Protein AF-A0A972VII2-F1 (afdb_monomer_lite)

Sequence (359 aa):
MADTLGFGGEKADDKQEQSFNVLLPLPLAYRQQVPVTYELVVDPPEAAISVTIYRDTSHNHVANVSVALSPRRDKVDITFRSLVLVGPSSFSDVPDRAEIPDQWPEPCQLWLKSTWCVDAQHEKIQALSKEIREDANDVMTIIAGVKERAGTVFANAQGRAKDLTAIKALTGRGSCTSCANLVAALLRASNIPARIVAGYPSWSGPLQTHYIVEAYVPQFGWYPIESTMCKSPWPNEYQVNVAIIPPKYESKELANWRPQGAGGVPFLSLTEIPDAPSGIIVRGTIDPAQNCDHQCKMVRKFPTDDGQWASVLDAAKSRWQKWLASEPRSTEDSQLLLGPKPETIDATSPSELMEELTR

pLDDT: mean 92.68, std 11.75, range [34.53, 98.94]

Foldseek 3Di:
DDDDDDPPDDDPQPFDKFKFKKKAFDFWLDDLKFWLKKKKAKPPLVQFPWWFKDDPDPIIIIIITIGIADPVRNDMDIDMDTDMGGAWDDPVQPDPFFAQDPDDDPVLPLLLDAAQQQNLVDPVLLVLLCVQVPPDGTLNSSLVSLLVVLVVQQVQADDAQQFLGCVSSNHHHYDLLNLQSVSSSSCSSNVWRKWKWWFAFQPDFFDFIGIWMWTQGPRPGTATASRVNSDPRDIPNGTRTRDGQRSVQQHQVNQDDDQVHHRSHGHNSGIDGPPGDPPDHQAQPRDRVVSGVDHHHDPADEDNPPPCSVVLSVLSVVLNVVLVVVRFIADPSRMTIQFDDPVVQPDRHSVSNVVRRVD

Secondary structure (DSSP, 8-state):
-----------TT----EEEEEEEEPPP-BTTEEE--EEEEEESGGGEEEEEEEE-SSS-EEEEEEEEEBTTB---EEEEE--EEEPPP--TT--S--B--SS--HHHHGGG---TTT-TTSHHHHHHHHHHHSS--BHHHHHHHHHHHHHHHHHH--SB-SSSSHHHHTTSB--HHHHHHHHHHHHHHTT--EEEEEEEETTSSS-S-EEEEEEEETTTEEEEEBTTTTBSS--GGGEEEEEE--GGGGSHHHHSSBTTB-TTPPTTSS-B-TTPPTT-----SSBTTTTB-----------TT-TTHHHHHHHHHHHHHHHHHT--B--TTSEEEESS-GGG---SSHHHHHHHTT-

Structure (mmCIF, N/CA/C/O backbone):
data_AF-A0A972VII2-F1
#
_entry.id   AF-A0A972VII2-F1
#
loop_
_atom_site.group_PDB
_atom_site.id
_atom_site.type_symbol
_atom_site.label_atom_id
_atom_site.label_alt_id
_atom_site.label_comp_id
_atom_site.label_asym_id
_atom_site.label_entity_id
_atom_site.label_seq_id
_atom_site.pdbx_PDB_ins_code
_atom_site.Cartn_x
_atom_site.Cartn_y
_atom_site.Cartn_z
_atom_site.occupancy
_atom_site.B_iso_or_equiv
_atom_site.auth_seq_id
_atom_site.auth_comp_id
_atom_site.auth_asym_id
_atom_site.auth_atom_id
_atom_site.pdbx_PDB_model_num
ATOM 1 N N . MET A 1 1 ? 67.017 25.836 -10.923 1.00 40.53 1 MET A N 1
ATOM 2 C CA . MET A 1 1 ? 65.663 26.207 -11.388 1.00 40.53 1 MET A CA 1
ATOM 3 C C . MET A 1 1 ? 65.178 25.120 -12.328 1.00 40.53 1 MET A C 1
ATOM 5 O O . MET A 1 1 ? 66.010 24.597 -13.055 1.00 40.53 1 MET A O 1
ATOM 9 N N . ALA A 1 2 ? 63.870 24.858 -12.308 1.00 36.28 2 ALA A N 1
ATOM 10 C CA . ALA A 1 2 ? 63.127 23.831 -13.047 1.00 36.28 2 ALA A CA 1
ATOM 11 C C . ALA A 1 2 ? 63.058 22.437 -12.388 1.00 36.28 2 ALA A C 1
ATOM 13 O O . ALA A 1 2 ? 63.572 21.452 -12.910 1.00 36.28 2 ALA A O 1
ATOM 14 N N . ASP A 1 3 ? 62.335 22.370 -11.264 1.00 35.12 3 ASP A N 1
ATOM 15 C CA . ASP A 1 3 ? 61.523 21.193 -10.941 1.00 35.12 3 ASP A CA 1
ATOM 16 C C . ASP A 1 3 ? 60.439 21.045 -12.014 1.00 35.12 3 ASP A C 1
ATOM 18 O O . ASP A 1 3 ? 59.702 21.989 -12.309 1.00 35.12 3 ASP A O 1
ATOM 22 N N . THR A 1 4 ? 60.359 19.863 -12.619 1.00 36.03 4 THR A N 1
ATOM 23 C CA . THR A 1 4 ? 59.344 19.539 -13.624 1.00 36.03 4 THR A CA 1
ATOM 24 C C . THR A 1 4 ? 58.187 18.850 -12.907 1.00 36.03 4 THR A C 1
ATOM 26 O O . THR A 1 4 ? 58.252 17.664 -12.595 1.00 36.03 4 THR A O 1
ATOM 29 N N . LEU A 1 5 ? 57.143 19.621 -12.596 1.00 39.22 5 LEU A N 1
ATOM 30 C CA . LEU A 1 5 ? 55.857 19.123 -12.110 1.00 39.22 5 LEU A CA 1
ATOM 31 C C . LEU A 1 5 ? 55.217 18.243 -13.191 1.00 39.22 5 LEU A C 1
ATOM 33 O O . LEU A 1 5 ? 54.731 18.738 -14.208 1.00 39.22 5 LEU A O 1
ATOM 37 N N . GLY A 1 6 ? 55.222 16.931 -12.968 1.00 34.53 6 GLY A N 1
ATOM 38 C CA . GLY A 1 6 ? 54.447 15.982 -13.755 1.00 34.53 6 GLY A CA 1
ATOM 39 C C . GLY A 1 6 ? 52.965 16.100 -13.412 1.00 34.53 6 GLY A C 1
ATOM 40 O O . GLY A 1 6 ? 52.500 15.488 -12.456 1.00 34.53 6 GLY A O 1
ATOM 41 N N . PHE A 1 7 ? 52.215 16.869 -14.199 1.00 39.91 7 PHE A N 1
ATOM 42 C CA . PHE A 1 7 ? 50.760 16.746 -14.248 1.00 39.91 7 PHE A CA 1
ATOM 43 C C . PHE A 1 7 ? 50.411 15.488 -15.048 1.00 39.91 7 PHE A C 1
ATOM 45 O O . PHE A 1 7 ? 50.302 15.519 -16.273 1.00 39.91 7 PHE A O 1
ATOM 52 N N . GLY A 1 8 ? 50.258 14.365 -14.346 1.00 38.47 8 GLY A N 1
ATOM 53 C CA . GLY A 1 8 ? 49.503 13.233 -14.865 1.00 38.47 8 GLY A CA 1
ATOM 54 C C . GLY A 1 8 ? 48.043 13.654 -14.966 1.00 38.47 8 GLY A C 1
ATOM 55 O O . GLY A 1 8 ? 47.344 13.694 -13.960 1.00 38.47 8 GLY A O 1
ATOM 56 N N . GLY A 1 9 ? 47.601 14.041 -16.162 1.00 37.62 9 GLY A N 1
ATOM 57 C CA . GLY A 1 9 ? 46.182 14.219 -16.432 1.00 37.62 9 GLY A CA 1
ATOM 58 C C . GLY A 1 9 ? 45.487 12.870 -16.293 1.00 37.62 9 GLY A C 1
ATOM 59 O O . GLY A 1 9 ? 45.776 11.952 -17.062 1.00 37.62 9 GLY A O 1
ATOM 60 N N . GLU A 1 10 ? 44.589 12.746 -15.317 1.00 40.62 10 GLU A N 1
ATOM 61 C CA . GLU A 1 10 ? 43.575 11.695 -15.328 1.00 40.62 10 GLU A CA 1
ATOM 62 C C . GLU A 1 10 ? 42.867 11.756 -16.685 1.00 40.62 10 GLU A C 1
ATOM 64 O O . GLU A 1 10 ? 42.300 12.783 -17.074 1.00 40.62 10 GLU A O 1
ATOM 69 N N . LYS A 1 11 ? 42.949 10.668 -17.454 1.00 39.41 11 LYS A N 1
ATOM 70 C CA . LYS A 1 11 ? 42.136 10.525 -18.658 1.00 39.41 11 LYS A CA 1
ATOM 71 C C . LYS A 1 11 ? 40.672 10.602 -18.230 1.00 39.41 11 LYS A C 1
ATOM 73 O O . LYS A 1 11 ? 40.246 9.875 -17.342 1.00 39.41 11 LYS A O 1
ATOM 78 N N . ALA A 1 12 ? 39.891 11.429 -18.918 1.00 43.25 12 ALA A N 1
ATOM 79 C CA . ALA A 1 12 ? 38.453 11.591 -18.694 1.00 43.25 12 ALA A CA 1
ATOM 80 C C . ALA A 1 12 ? 37.613 10.302 -18.895 1.00 43.25 12 ALA A C 1
ATOM 82 O O . ALA A 1 12 ? 36.406 10.332 -18.674 1.00 43.25 12 ALA A O 1
ATOM 83 N N . ASP A 1 13 ? 38.237 9.187 -19.294 1.00 42.41 13 ASP A N 1
ATOM 84 C CA . ASP A 1 13 ? 37.609 7.874 -19.487 1.00 42.41 13 ASP A CA 1
ATOM 85 C C . ASP A 1 13 ? 37.495 7.035 -18.194 1.00 42.41 13 ASP A C 1
ATOM 87 O O . ASP A 1 13 ? 36.878 5.977 -18.231 1.00 42.41 13 ASP A O 1
ATOM 91 N N . ASP A 1 14 ? 38.029 7.486 -17.050 1.00 43.59 14 ASP A N 1
ATOM 92 C CA . ASP A 1 14 ? 38.063 6.690 -15.802 1.00 43.59 14 ASP A CA 1
ATOM 93 C C . ASP A 1 14 ? 36.896 6.963 -14.829 1.00 43.59 14 ASP A C 1
ATOM 95 O O . ASP A 1 14 ? 36.947 6.633 -13.643 1.00 43.59 14 ASP A O 1
ATOM 99 N N . LYS A 1 15 ? 35.795 7.565 -15.303 1.00 58.03 15 LYS A N 1
ATOM 100 C CA . LYS A 1 15 ? 34.557 7.614 -14.507 1.00 58.03 15 LYS A CA 1
ATOM 101 C C . LYS A 1 15 ? 33.835 6.274 -14.611 1.00 58.03 15 LYS A C 1
ATOM 103 O O . LYS A 1 15 ? 33.082 6.027 -15.550 1.00 58.03 15 LYS A O 1
ATOM 108 N N . GLN A 1 16 ? 34.113 5.439 -13.615 1.00 74.25 16 GLN A N 1
ATOM 109 C CA . GLN A 1 16 ? 33.585 4.096 -13.410 1.00 74.25 16 GLN A CA 1
ATOM 110 C C . GLN A 1 16 ? 32.056 4.032 -13.561 1.00 74.25 16 GLN A C 1
ATOM 112 O O . GLN A 1 16 ? 31.330 4.891 -13.054 1.00 74.25 16 GLN A O 1
ATOM 117 N N . GLU A 1 17 ? 31.585 3.001 -14.262 1.00 85.00 17 GLU A N 1
ATOM 118 C CA . GLU A 1 17 ? 30.170 2.654 -14.389 1.00 85.00 17 GLU A CA 1
ATOM 119 C C . GLU A 1 17 ? 29.532 2.479 -13.001 1.00 85.00 17 GLU A C 1
ATOM 121 O O . GLU A 1 17 ? 30.084 1.820 -12.118 1.00 85.00 17 GLU A O 1
ATOM 126 N N . GLN A 1 18 ? 28.376 3.107 -12.802 1.00 91.19 18 GLN A N 1
ATOM 127 C CA . GLN A 1 18 ? 27.653 3.128 -11.537 1.00 91.19 18 GLN A CA 1
ATOM 128 C C . GLN A 1 18 ? 26.420 2.244 -11.643 1.00 91.19 18 GLN A C 1
ATOM 130 O O . GLN A 1 18 ? 25.494 2.567 -12.386 1.00 91.19 18 GLN A O 1
ATOM 135 N N . SER A 1 19 ? 26.396 1.150 -10.884 1.00 93.44 19 SER A N 1
ATOM 136 C CA . SER A 1 19 ? 25.237 0.264 -10.804 1.00 93.44 19 SER A CA 1
ATOM 137 C C . SER A 1 19 ? 24.448 0.479 -9.520 1.00 93.44 19 SER A C 1
ATOM 139 O O . SER A 1 19 ? 25.011 0.801 -8.473 1.00 93.44 19 SER A O 1
ATOM 141 N N . PHE A 1 20 ? 23.131 0.328 -9.612 1.00 95.38 20 PHE A N 1
ATOM 142 C CA . PHE A 1 20 ? 22.220 0.401 -8.474 1.00 95.38 20 PHE A CA 1
ATOM 143 C C . PHE A 1 20 ? 20.908 -0.317 -8.782 1.00 95.38 20 PHE A C 1
ATOM 145 O O . PHE A 1 20 ? 20.605 -0.644 -9.930 1.00 95.38 20 PHE A O 1
ATOM 152 N N . ASN A 1 21 ? 20.126 -0.558 -7.733 1.00 96.38 21 ASN A N 1
ATOM 153 C CA . ASN A 1 21 ? 18.830 -1.213 -7.830 1.00 96.38 21 ASN A CA 1
ATOM 154 C C . ASN A 1 21 ? 17.693 -0.195 -7.741 1.00 96.38 21 ASN A C 1
ATOM 156 O O . ASN A 1 21 ? 17.696 0.677 -6.868 1.00 96.38 21 ASN A O 1
ATOM 160 N N . VAL A 1 22 ? 16.699 -0.362 -8.609 1.00 97.06 22 VAL A N 1
ATOM 161 C CA . VAL A 1 22 ? 15.388 0.281 -8.529 1.00 97.06 22 VAL A CA 1
ATOM 162 C C . VAL A 1 22 ? 14.376 -0.781 -8.118 1.00 97.06 22 VAL A C 1
ATOM 164 O O . VAL A 1 22 ? 14.237 -1.811 -8.779 1.00 97.06 22 VAL A O 1
ATOM 167 N N . LEU A 1 23 ? 13.685 -0.550 -7.004 1.00 97.50 23 LEU A N 1
ATOM 168 C CA . LEU A 1 23 ? 12.704 -1.474 -6.448 1.00 97.50 23 LEU A CA 1
ATOM 169 C C . LEU A 1 23 ? 11.295 -0.931 -6.682 1.00 97.50 23 LEU A C 1
ATOM 171 O O . LEU A 1 23 ? 10.979 0.185 -6.268 1.00 97.50 23 LEU A O 1
ATOM 175 N N . LEU A 1 24 ? 10.448 -1.737 -7.317 1.00 97.12 24 LEU A N 1
ATOM 176 C CA . LEU A 1 24 ? 9.092 -1.360 -7.714 1.00 97.12 24 LEU A CA 1
ATOM 177 C C . LEU A 1 24 ? 8.084 -2.350 -7.110 1.00 97.12 24 LEU A C 1
ATOM 179 O O . LEU A 1 24 ? 8.107 -3.529 -7.475 1.00 97.12 24 LEU A O 1
ATOM 183 N N . PRO A 1 25 ? 7.205 -1.924 -6.183 1.00 97.31 25 PRO A N 1
ATOM 184 C CA . PRO A 1 25 ? 6.122 -2.768 -5.683 1.00 97.31 25 PRO A CA 1
ATOM 185 C C . PRO A 1 25 ? 5.168 -3.201 -6.806 1.00 97.31 25 PRO A C 1
ATOM 187 O O . PRO A 1 25 ? 4.748 -2.387 -7.627 1.00 97.31 25 PRO A O 1
ATOM 190 N N . LEU A 1 26 ? 4.803 -4.485 -6.846 1.00 97.69 26 LEU A N 1
ATOM 191 C CA . LEU A 1 26 ? 3.846 -5.002 -7.830 1.00 97.69 26 LEU A CA 1
ATOM 192 C C . LEU A 1 26 ? 2.406 -4.844 -7.328 1.00 97.69 26 LEU A C 1
ATOM 194 O O . LEU A 1 26 ? 2.155 -4.989 -6.129 1.00 97.69 26 LEU A O 1
ATOM 198 N N . PRO A 1 27 ? 1.423 -4.664 -8.229 1.00 97.50 27 PRO A N 1
ATOM 199 C CA . PRO A 1 27 ? 0.018 -4.797 -7.869 1.00 97.50 27 PRO A CA 1
ATOM 200 C C . PRO A 1 27 ? -0.280 -6.144 -7.192 1.00 97.50 27 PRO A C 1
ATOM 202 O O . PRO A 1 27 ? 0.193 -7.202 -7.609 1.00 97.50 27 PRO A O 1
ATOM 205 N N . LEU A 1 28 ? -1.071 -6.107 -6.120 1.00 97.56 28 LEU A N 1
ATOM 206 C CA . LEU A 1 28 ? -1.378 -7.285 -5.314 1.00 97.56 28 LEU A CA 1
ATOM 207 C C . LEU A 1 28 ? -2.439 -8.171 -5.974 1.00 97.56 28 LEU A C 1
ATOM 209 O O . LEU A 1 28 ? -3.422 -7.679 -6.532 1.00 97.56 28 LEU A O 1
ATOM 213 N N . ALA A 1 29 ? -2.305 -9.484 -5.772 1.00 97.00 29 ALA A N 1
ATOM 214 C CA . ALA A 1 29 ? -3.418 -10.429 -5.831 1.00 97.00 29 ALA A CA 1
ATOM 215 C C . ALA A 1 29 ? -4.025 -10.569 -4.425 1.00 97.00 29 ALA A C 1
ATOM 217 O O . ALA A 1 29 ? -3.631 -11.430 -3.636 1.00 97.00 29 ALA A O 1
ATOM 218 N N . TYR A 1 30 ? -4.941 -9.663 -4.083 1.00 94.88 30 TYR A N 1
ATOM 219 C CA . TYR A 1 30 ? -5.491 -9.500 -2.737 1.00 94.88 30 TYR A CA 1
ATOM 220 C C . TYR A 1 30 ? -6.991 -9.172 -2.802 1.00 94.88 30 TYR A C 1
ATOM 222 O O . TYR A 1 30 ? -7.413 -8.311 -3.566 1.00 94.88 30 TYR A O 1
ATOM 230 N N . ARG A 1 31 ? -7.814 -9.867 -2.001 1.00 92.19 31 ARG A N 1
ATOM 231 C CA . ARG A 1 31 ? -9.291 -9.814 -2.066 1.00 92.19 31 ARG A CA 1
ATOM 232 C C . ARG A 1 31 ? -9.826 -10.086 -3.484 1.00 92.19 31 ARG A C 1
ATOM 234 O O . ARG A 1 31 ? -9.496 -11.120 -4.067 1.00 92.19 31 ARG A O 1
ATOM 241 N N . GLN A 1 32 ? -10.666 -9.200 -4.020 1.00 95.25 32 GLN A N 1
ATOM 242 C CA . GLN A 1 32 ? -11.214 -9.250 -5.375 1.00 95.25 32 GLN A CA 1
ATOM 243 C C . GLN A 1 32 ? -10.323 -8.510 -6.389 1.00 95.25 32 GLN A C 1
ATOM 245 O O . GLN A 1 32 ? -10.777 -8.204 -7.480 1.00 95.25 32 GLN A O 1
ATOM 250 N N . GLN A 1 33 ? -9.065 -8.219 -6.054 1.00 96.94 33 GLN A N 1
ATOM 251 C CA . GLN A 1 33 ? -8.089 -7.630 -6.965 1.00 96.94 33 GLN A CA 1
ATOM 252 C C . GLN A 1 33 ? -7.083 -8.688 -7.430 1.00 96.94 33 GLN A C 1
ATOM 254 O O . GLN A 1 33 ? -6.584 -9.472 -6.616 1.00 96.94 33 GLN A O 1
ATOM 259 N N . VAL A 1 34 ? -6.741 -8.684 -8.719 1.00 97.81 34 VAL A N 1
ATOM 260 C CA . VAL A 1 34 ? -5.660 -9.506 -9.271 1.00 97.81 34 VAL A CA 1
ATOM 261 C C . VAL A 1 34 ? -5.050 -8.883 -10.533 1.00 97.81 34 VAL A C 1
ATOM 263 O O . VAL A 1 34 ? -5.796 -8.445 -11.410 1.00 97.81 34 VAL A O 1
ATOM 266 N N . PRO A 1 35 ? -3.712 -8.841 -10.673 1.00 97.69 35 PRO A N 1
ATOM 267 C CA . PRO A 1 35 ? -3.076 -8.396 -11.908 1.00 97.69 35 PRO A CA 1
ATOM 268 C C . PRO A 1 35 ? -3.282 -9.451 -12.997 1.00 97.69 35 PRO A C 1
ATOM 270 O O . PRO A 1 35 ? -3.025 -10.637 -12.783 1.00 97.69 35 PRO A O 1
ATOM 273 N N . VAL A 1 36 ? -3.755 -9.027 -14.166 1.00 97.25 36 VAL A N 1
ATOM 274 C CA . VAL A 1 36 ? -3.989 -9.922 -15.311 1.00 97.25 36 VAL A CA 1
ATOM 275 C C . VAL A 1 36 ? -2.907 -9.789 -16.377 1.00 97.25 36 VAL A C 1
ATOM 277 O O . VAL A 1 36 ? -2.563 -10.778 -17.030 1.00 97.25 36 VAL A O 1
ATOM 280 N N . THR A 1 37 ? -2.294 -8.610 -16.474 1.00 96.69 37 THR A N 1
ATOM 281 C CA . THR A 1 37 ? -1.085 -8.373 -17.266 1.00 96.69 37 THR A CA 1
ATOM 282 C C . THR A 1 37 ? -0.025 -7.674 -16.432 1.00 96.69 37 THR A C 1
ATOM 284 O O . THR A 1 37 ? -0.335 -7.034 -15.424 1.00 96.69 37 THR A O 1
ATOM 287 N N . TYR A 1 38 ? 1.230 -7.782 -16.844 1.00 96.44 38 TYR A N 1
ATOM 288 C CA . TYR A 1 38 ? 2.326 -7.001 -16.284 1.00 96.44 38 TYR A CA 1
ATOM 289 C C . TYR A 1 38 ? 3.395 -6.827 -17.356 1.00 96.44 38 TYR A C 1
ATOM 291 O O . TYR A 1 38 ? 3.781 -7.794 -18.002 1.00 96.44 38 TYR A O 1
ATOM 299 N N . GLU A 1 39 ? 3.851 -5.604 -17.551 1.00 95.62 39 GLU A N 1
ATOM 300 C CA . GLU A 1 39 ? 4.925 -5.246 -18.465 1.00 95.62 39 GLU A CA 1
ATOM 301 C C . GLU A 1 39 ? 5.871 -4.324 -17.708 1.00 95.62 39 GLU A C 1
ATOM 303 O O . GLU A 1 39 ? 5.426 -3.352 -17.100 1.00 95.62 39 GLU A O 1
ATOM 308 N N . LEU A 1 40 ? 7.162 -4.637 -17.728 1.00 96.94 40 LEU A N 1
ATOM 309 C CA . LEU A 1 40 ? 8.228 -3.759 -17.268 1.00 96.94 40 LEU A CA 1
ATOM 310 C C . LEU A 1 40 ? 9.311 -3.732 -18.337 1.00 96.94 40 LEU A C 1
ATOM 312 O O . LEU A 1 40 ? 9.779 -4.787 -18.757 1.00 96.94 40 LEU A O 1
ATOM 316 N N . VAL A 1 41 ? 9.693 -2.535 -18.765 1.00 96.19 41 VAL A N 1
ATOM 317 C CA . VAL A 1 41 ? 10.673 -2.293 -19.825 1.00 96.19 41 VAL A CA 1
ATOM 318 C C . VAL A 1 41 ? 11.754 -1.356 -19.302 1.00 96.19 41 VAL A C 1
ATOM 320 O O . VAL A 1 41 ? 11.442 -0.354 -18.653 1.00 96.19 41 VAL A O 1
ATOM 323 N N . VAL A 1 42 ? 13.010 -1.680 -19.601 1.00 97.56 42 VAL A N 1
ATOM 324 C CA . VAL A 1 42 ? 14.165 -0.805 -19.374 1.00 97.56 42 VAL A CA 1
ATOM 325 C C . VAL A 1 42 ? 14.679 -0.306 -20.721 1.00 97.56 42 VAL A C 1
ATOM 327 O O . VAL A 1 42 ? 14.941 -1.115 -21.607 1.00 97.56 42 VAL A O 1
ATOM 330 N N . ASP A 1 43 ? 14.837 1.008 -20.863 1.00 95.50 43 ASP A N 1
ATOM 331 C CA . ASP A 1 43 ? 15.343 1.658 -22.072 1.00 95.50 43 ASP A CA 1
ATOM 332 C C . ASP A 1 43 ? 16.519 2.608 -21.742 1.00 95.50 43 ASP A C 1
ATOM 334 O O . ASP A 1 43 ? 16.404 3.445 -20.843 1.00 95.50 43 ASP A O 1
ATOM 338 N N . PRO A 1 44 ? 17.667 2.498 -22.429 1.00 94.75 44 PRO A N 1
ATOM 339 C CA . PRO A 1 44 ? 17.959 1.488 -23.441 1.00 94.75 44 PRO A CA 1
ATOM 340 C C . PRO A 1 44 ? 18.197 0.097 -22.801 1.00 94.75 44 PRO A C 1
ATOM 342 O O . PRO A 1 44 ? 18.675 0.035 -21.661 1.00 94.75 44 PRO A O 1
ATOM 345 N N . PRO A 1 45 ? 17.880 -1.024 -23.483 1.00 94.06 45 PRO A N 1
ATOM 346 C CA . PRO A 1 45 ? 17.944 -2.370 -22.901 1.00 94.06 45 PRO A CA 1
ATOM 347 C C . PRO A 1 45 ? 19.298 -2.741 -22.295 1.00 94.06 45 PRO A C 1
ATOM 349 O O . PRO A 1 45 ? 19.344 -3.376 -21.241 1.00 94.06 45 PRO A O 1
ATOM 352 N N . GLU A 1 46 ? 20.401 -2.289 -22.894 1.00 91.94 46 GLU A N 1
ATOM 353 C CA . GLU A 1 46 ? 21.763 -2.515 -22.402 1.00 91.94 46 GLU A CA 1
ATOM 354 C C . GLU A 1 46 ? 22.046 -1.866 -21.037 1.00 91.94 46 GLU A C 1
ATOM 356 O O . GLU A 1 46 ? 23.110 -2.088 -20.454 1.00 91.94 46 GLU A O 1
ATOM 361 N N . ALA A 1 47 ? 21.155 -0.994 -20.550 1.00 94.31 47 ALA A N 1
ATOM 362 C CA . ALA A 1 47 ? 21.240 -0.406 -19.218 1.00 94.31 47 ALA A CA 1
ATOM 363 C C . ALA A 1 47 ? 20.829 -1.375 -18.119 1.00 94.31 47 ALA A C 1
ATOM 365 O O . ALA A 1 47 ? 21.271 -1.204 -16.982 1.00 94.31 47 ALA A O 1
ATOM 366 N N . ALA A 1 48 ? 20.003 -2.371 -18.440 1.00 95.38 48 ALA A N 1
ATOM 367 C CA . ALA A 1 48 ? 19.586 -3.375 -17.484 1.00 95.38 48 ALA A CA 1
ATOM 368 C C . ALA A 1 48 ? 20.701 -4.405 -17.279 1.00 95.38 48 ALA A C 1
ATOM 370 O O . ALA A 1 48 ? 21.107 -5.108 -18.200 1.00 95.38 48 ALA A O 1
ATOM 371 N N . ILE A 1 49 ? 21.155 -4.533 -16.036 1.00 94.19 49 ILE A N 1
ATOM 372 C CA . ILE A 1 49 ? 21.987 -5.656 -15.599 1.00 94.19 49 ILE A CA 1
ATOM 373 C C . ILE A 1 49 ? 21.094 -6.871 -15.332 1.00 94.19 49 ILE A C 1
ATOM 375 O O . ILE A 1 49 ? 21.425 -7.997 -15.699 1.00 94.19 49 ILE A O 1
ATOM 379 N N . SER A 1 50 ? 19.950 -6.652 -14.679 1.00 93.19 50 SER A N 1
ATOM 380 C CA . SER A 1 50 ? 18.962 -7.701 -14.429 1.00 93.19 50 SER A CA 1
ATOM 381 C C . SER A 1 50 ? 17.598 -7.116 -14.095 1.00 93.19 50 SER A C 1
ATOM 383 O O . SER A 1 50 ? 17.517 -6.166 -13.318 1.00 93.19 50 SER A O 1
ATOM 385 N N . VAL A 1 51 ? 16.531 -7.759 -14.563 1.00 95.62 51 VAL A N 1
ATOM 386 C CA . VAL A 1 51 ? 15.166 -7.526 -14.076 1.00 95.62 51 VAL A CA 1
ATOM 387 C C . VAL A 1 51 ? 14.647 -8.822 -13.469 1.00 95.62 51 VAL A C 1
ATOM 389 O O . VAL A 1 51 ? 14.562 -9.841 -14.154 1.00 95.62 51 VAL A O 1
ATOM 392 N N . THR A 1 52 ? 14.319 -8.798 -12.181 1.00 95.44 52 THR A N 1
ATOM 393 C CA . THR A 1 52 ? 13.820 -9.970 -11.443 1.00 95.44 52 THR A CA 1
ATOM 394 C C . THR A 1 52 ? 12.650 -9.585 -10.552 1.00 95.44 52 THR A C 1
ATOM 396 O O . THR A 1 52 ? 12.471 -8.411 -10.236 1.00 95.44 52 THR A O 1
ATOM 399 N N . ILE A 1 53 ? 11.861 -10.564 -10.114 1.00 97.00 53 ILE A N 1
ATOM 400 C CA . ILE A 1 53 ? 10.845 -10.370 -9.076 1.00 97.00 53 ILE A CA 1
ATOM 401 C C . ILE A 1 53 ? 11.201 -11.226 -7.869 1.00 97.00 53 ILE A C 1
ATOM 403 O O . ILE A 1 53 ? 11.516 -12.405 -8.010 1.00 97.00 53 ILE A O 1
ATOM 407 N N . TYR A 1 54 ? 11.100 -10.644 -6.675 1.00 96.44 54 TYR A N 1
ATOM 408 C CA . TYR A 1 54 ? 11.194 -11.389 -5.426 1.00 96.44 54 TYR A CA 1
ATOM 409 C C . TYR A 1 54 ? 9.941 -11.199 -4.573 1.00 96.44 54 TYR A C 1
ATOM 411 O O . TYR A 1 54 ? 9.216 -10.204 -4.666 1.00 96.44 54 TYR A O 1
ATOM 419 N N . ARG A 1 55 ? 9.686 -12.189 -3.720 1.00 97.44 55 ARG A N 1
ATOM 420 C CA . ARG A 1 55 ? 8.630 -12.137 -2.713 1.00 97.44 55 ARG A CA 1
ATOM 421 C C . ARG A 1 55 ? 9.150 -11.427 -1.464 1.00 97.44 55 ARG A C 1
ATOM 423 O O . ARG A 1 55 ? 10.073 -11.923 -0.827 1.00 97.44 55 ARG A O 1
ATOM 430 N N . ASP A 1 56 ? 8.544 -10.299 -1.102 1.00 97.69 56 ASP A N 1
ATOM 431 C CA . ASP A 1 56 ? 8.895 -9.542 0.110 1.00 97.69 56 ASP A CA 1
ATOM 432 C C . ASP A 1 56 ? 8.133 -10.056 1.346 1.00 97.69 56 ASP A C 1
ATOM 434 O O . ASP A 1 56 ? 8.713 -10.327 2.400 1.00 97.69 56 ASP A O 1
ATOM 438 N N . THR A 1 57 ? 6.815 -10.230 1.220 1.00 95.56 57 THR A N 1
ATOM 439 C CA . THR A 1 57 ? 5.969 -10.787 2.288 1.00 95.56 57 THR A CA 1
ATOM 440 C C . THR A 1 57 ? 5.063 -11.886 1.750 1.00 95.56 57 THR A C 1
ATOM 442 O O . THR A 1 57 ? 5.144 -12.290 0.590 1.00 95.56 57 THR A O 1
ATOM 445 N N . SER A 1 58 ? 4.151 -12.397 2.581 1.00 91.88 58 SER A N 1
ATOM 446 C CA . SER A 1 58 ? 3.158 -13.366 2.120 1.00 91.88 58 SER A CA 1
ATOM 447 C C . SER A 1 58 ? 2.329 -12.851 0.934 1.00 91.88 58 SER A C 1
ATOM 449 O O . SER A 1 58 ? 1.919 -13.671 0.112 1.00 91.88 58 SER A O 1
ATOM 451 N N . HIS A 1 59 ? 2.131 -11.532 0.822 1.00 92.12 59 HIS A N 1
ATOM 452 C CA . HIS A 1 59 ? 1.345 -10.888 -0.234 1.00 92.12 59 HIS A CA 1
ATOM 453 C C . HIS A 1 59 ? 2.190 -10.034 -1.188 1.00 92.12 59 HIS A C 1
ATOM 455 O O . HIS A 1 59 ? 1.946 -10.049 -2.396 1.00 92.12 59 HIS A O 1
ATOM 461 N N . ASN A 1 60 ? 3.171 -9.297 -0.663 1.00 97.81 60 ASN A N 1
ATOM 462 C CA . ASN A 1 60 ? 3.906 -8.300 -1.435 1.00 97.81 60 ASN A CA 1
ATOM 463 C C . ASN A 1 60 ? 4.973 -8.963 -2.311 1.00 97.81 60 ASN A C 1
ATOM 465 O O . ASN A 1 60 ? 5.734 -9.816 -1.844 1.00 97.81 60 ASN A O 1
ATOM 469 N N . HIS A 1 61 ? 5.053 -8.511 -3.557 1.00 98.06 61 HIS A N 1
ATOM 470 C CA . HIS A 1 61 ? 6.119 -8.845 -4.495 1.00 98.06 61 HIS A CA 1
ATOM 471 C C . HIS A 1 61 ? 6.733 -7.547 -5.006 1.00 98.06 61 HIS A C 1
ATOM 473 O O . HIS A 1 61 ? 6.044 -6.530 -5.106 1.00 98.06 61 HIS A O 1
ATOM 479 N N . VAL A 1 62 ? 8.024 -7.584 -5.308 1.00 98.12 62 VAL A N 1
ATOM 480 C CA . VAL A 1 62 ? 8.791 -6.411 -5.722 1.00 98.12 62 VAL A CA 1
ATOM 481 C C . VAL A 1 62 ? 9.616 -6.781 -6.946 1.00 98.12 62 VAL A C 1
ATOM 483 O O . VAL A 1 62 ? 10.322 -7.791 -6.934 1.00 98.12 62 VAL A O 1
ATOM 486 N N . ALA A 1 63 ? 9.527 -5.966 -7.994 1.00 97.81 63 ALA A N 1
ATOM 487 C CA . ALA A 1 63 ? 10.456 -6.023 -9.107 1.00 97.81 63 ALA A CA 1
ATOM 488 C C . ALA A 1 63 ? 11.749 -5.336 -8.671 1.00 97.81 63 ALA A C 1
ATOM 490 O O . ALA A 1 63 ? 11.729 -4.199 -8.198 1.00 97.81 63 ALA A O 1
ATOM 491 N N . ASN A 1 64 ? 12.862 -6.044 -8.809 1.00 97.38 64 ASN A N 1
ATOM 492 C CA . ASN A 1 64 ? 14.200 -5.517 -8.626 1.00 97.38 64 ASN A CA 1
ATOM 493 C C . ASN A 1 64 ? 14.839 -5.327 -10.005 1.00 97.38 64 ASN A C 1
ATOM 495 O O . ASN A 1 64 ? 15.139 -6.307 -10.697 1.00 97.38 64 ASN A O 1
ATOM 499 N N . VAL A 1 65 ? 15.008 -4.065 -10.390 1.00 97.31 65 VAL A N 1
ATOM 500 C CA . VAL A 1 65 ? 15.633 -3.646 -11.642 1.00 97.31 65 VAL A CA 1
ATOM 501 C C . VAL A 1 65 ? 17.037 -3.154 -11.318 1.00 97.31 65 VAL A C 1
ATOM 503 O O . VAL A 1 65 ? 17.220 -2.052 -10.804 1.00 97.31 65 VAL A O 1
ATOM 506 N N . SER A 1 66 ? 18.036 -3.979 -11.606 1.00 95.94 66 SER A N 1
ATOM 507 C CA . SER A 1 66 ? 19.435 -3.582 -11.502 1.00 95.94 66 SER A CA 1
ATOM 508 C C . SER A 1 66 ? 19.842 -2.900 -12.799 1.00 95.94 66 SER A C 1
ATOM 510 O O . SER A 1 66 ? 19.713 -3.493 -13.874 1.00 95.94 66 SER A O 1
ATOM 512 N N . VAL A 1 67 ? 20.303 -1.657 -12.704 1.00 95.88 67 VAL A N 1
ATOM 513 C CA . VAL A 1 67 ? 20.700 -0.837 -13.853 1.00 95.88 67 VAL A CA 1
ATOM 514 C C . VAL A 1 67 ? 22.104 -0.292 -13.675 1.00 95.88 67 VAL A C 1
ATOM 516 O O . VAL A 1 67 ? 22.579 -0.149 -12.548 1.00 95.88 67 VAL A O 1
ATOM 519 N N . ALA A 1 68 ? 22.749 0.047 -14.788 1.00 93.75 68 ALA A N 1
ATOM 520 C CA . ALA A 1 68 ? 24.045 0.701 -14.793 1.00 93.75 68 ALA A CA 1
ATOM 521 C C . ALA A 1 68 ? 24.038 1.998 -15.607 1.00 93.75 68 ALA A C 1
ATOM 523 O O . ALA A 1 68 ? 23.581 2.040 -16.751 1.00 93.75 68 ALA A O 1
ATOM 524 N N . LEU A 1 69 ? 24.604 3.057 -15.039 1.00 93.50 69 LEU A N 1
ATOM 525 C CA . LEU A 1 69 ? 24.821 4.337 -15.705 1.00 93.50 69 LEU A CA 1
ATOM 526 C C . LEU A 1 69 ? 26.313 4.581 -15.923 1.00 93.50 69 LEU A C 1
ATOM 528 O O . LEU A 1 69 ? 27.160 4.163 -15.136 1.00 93.50 69 LEU A O 1
ATOM 532 N N . SER A 1 70 ? 26.637 5.291 -16.995 1.00 90.94 70 SER A N 1
ATOM 533 C CA . SER A 1 70 ? 28.004 5.672 -17.346 1.00 90.94 70 SER A CA 1
ATOM 534 C C . SER A 1 70 ? 28.028 7.098 -17.900 1.00 90.94 70 SER A C 1
ATOM 536 O O . SER A 1 70 ? 26.982 7.630 -18.266 1.00 90.94 70 SER A O 1
ATOM 538 N N . PRO A 1 71 ? 29.199 7.733 -18.064 1.00 87.31 71 PRO A N 1
ATOM 539 C CA . PRO A 1 71 ? 29.278 9.043 -18.715 1.00 87.31 71 PRO A CA 1
ATOM 540 C C . PRO A 1 71 ? 28.694 9.088 -20.138 1.00 87.31 71 PRO A C 1
ATOM 542 O O . PRO A 1 71 ? 28.368 10.165 -20.624 1.00 87.31 71 PRO A O 1
ATOM 545 N N . ARG A 1 72 ? 28.583 7.938 -20.820 1.00 87.62 72 ARG A N 1
ATOM 546 C CA . ARG A 1 72 ? 27.977 7.824 -22.160 1.00 87.62 72 ARG A CA 1
ATOM 547 C C . ARG A 1 72 ? 26.489 7.460 -22.119 1.00 87.62 72 ARG A C 1
ATOM 549 O O . ARG A 1 72 ? 25.822 7.556 -23.142 1.00 87.62 72 ARG A O 1
ATOM 556 N N . ARG A 1 73 ? 25.994 7.033 -20.956 1.00 88.31 73 ARG A N 1
ATOM 557 C CA . ARG A 1 73 ? 24.607 6.653 -20.676 1.00 88.31 73 ARG A CA 1
ATOM 558 C C . ARG A 1 73 ? 24.257 7.163 -19.286 1.00 88.31 73 ARG A C 1
ATOM 560 O O . ARG A 1 73 ? 24.331 6.431 -18.301 1.00 88.31 73 ARG A O 1
ATOM 567 N N . ASP A 1 74 ? 23.946 8.446 -19.219 1.00 92.69 74 ASP A N 1
ATOM 568 C CA . ASP A 1 74 ? 23.630 9.158 -17.981 1.00 92.69 74 ASP A CA 1
ATOM 569 C C . ASP A 1 74 ? 22.134 9.101 -17.626 1.00 92.69 74 ASP A C 1
ATOM 571 O O . ASP A 1 74 ? 21.718 9.616 -16.587 1.00 92.69 74 ASP A O 1
ATOM 575 N N . LYS A 1 75 ? 21.333 8.433 -18.465 1.00 94.75 75 LYS A N 1
ATOM 576 C CA . LYS A 1 75 ? 19.895 8.242 -18.302 1.00 94.75 75 LYS A CA 1
ATOM 577 C C . LYS A 1 75 ? 19.491 6.799 -18.606 1.00 94.75 75 LYS A C 1
ATOM 579 O O . LYS A 1 75 ? 20.007 6.184 -19.538 1.00 94.75 75 LYS A O 1
ATOM 584 N N . VAL A 1 76 ? 18.528 6.304 -17.833 1.00 95.94 76 VAL A N 1
ATOM 585 C CA . VAL A 1 76 ? 17.765 5.083 -18.101 1.00 95.94 76 VAL A CA 1
ATOM 586 C C . VAL A 1 76 ? 16.293 5.366 -17.814 1.00 95.94 76 VAL A C 1
ATOM 588 O O . VAL A 1 76 ? 15.969 5.981 -16.796 1.00 95.94 76 VAL A O 1
ATOM 591 N N . ASP A 1 77 ? 15.413 4.949 -18.715 1.00 96.81 77 ASP A N 1
ATOM 592 C CA . ASP A 1 77 ? 13.969 4.982 -18.531 1.00 96.81 77 ASP A CA 1
ATOM 593 C C . ASP A 1 77 ? 13.494 3.588 -18.105 1.00 96.81 77 ASP A C 1
ATOM 595 O O . ASP A 1 77 ? 13.808 2.580 -18.734 1.00 96.81 77 ASP A O 1
ATOM 599 N N . ILE A 1 78 ? 12.733 3.524 -17.013 1.00 97.19 78 ILE A N 1
ATOM 600 C CA . ILE A 1 78 ? 12.092 2.294 -16.543 1.00 97.19 78 ILE A CA 1
ATOM 601 C C . ILE A 1 78 ? 10.593 2.540 -16.587 1.00 97.19 78 ILE A C 1
ATOM 603 O O . ILE A 1 78 ? 10.079 3.414 -15.889 1.00 97.19 78 ILE A O 1
ATOM 607 N N . THR A 1 79 ? 9.895 1.780 -17.421 1.00 96.44 79 THR A N 1
ATOM 608 C CA . THR A 1 79 ? 8.442 1.878 -17.574 1.00 96.44 79 THR A CA 1
ATOM 609 C C . THR A 1 79 ? 7.812 0.597 -17.074 1.00 96.44 79 THR A C 1
ATOM 611 O O . THR A 1 79 ? 8.278 -0.484 -17.423 1.00 96.44 79 THR A O 1
ATOM 614 N N . PHE A 1 80 ? 6.734 0.698 -16.298 1.00 95.38 80 PHE A N 1
ATOM 615 C CA . PHE A 1 80 ? 5.906 -0.458 -15.989 1.00 95.38 80 PHE A CA 1
ATOM 616 C C . PHE A 1 80 ? 4.426 -0.170 -16.227 1.00 95.38 80 PHE A C 1
ATOM 618 O O . PHE A 1 80 ? 3.950 0.957 -16.077 1.00 95.38 80 PHE A O 1
ATOM 625 N N . ARG A 1 81 ? 3.684 -1.211 -16.599 1.00 96.00 81 ARG A N 1
ATOM 626 C CA . ARG A 1 81 ? 2.252 -1.154 -16.874 1.00 96.00 81 ARG A CA 1
ATOM 627 C C . ARG A 1 81 ? 1.595 -2.470 -16.488 1.00 96.00 81 ARG A C 1
ATOM 629 O O . ARG A 1 81 ? 2.141 -3.545 -16.697 1.00 96.00 81 ARG A O 1
ATOM 636 N N . SER A 1 82 ? 0.393 -2.397 -15.934 1.00 96.75 82 SER A N 1
ATOM 637 C CA . SER A 1 82 ? -0.386 -3.579 -15.572 1.00 96.75 82 SER A CA 1
ATOM 638 C C . SER A 1 82 ? -1.870 -3.278 -15.719 1.00 96.75 82 SER A C 1
ATOM 640 O O . SER A 1 82 ? -2.337 -2.219 -15.295 1.00 96.75 82 SER A O 1
ATOM 642 N N . LEU A 1 83 ? -2.614 -4.203 -16.324 1.00 97.12 83 LEU A N 1
ATOM 643 C CA . LEU A 1 83 ? -4.055 -4.268 -16.134 1.00 97.12 83 LEU A CA 1
ATOM 644 C C . LEU A 1 83 ? -4.342 -5.124 -14.913 1.00 97.12 83 LEU A C 1
ATOM 646 O O . LEU A 1 83 ? -3.820 -6.232 -14.764 1.00 97.12 83 LEU A O 1
ATOM 650 N N . VAL A 1 84 ? -5.212 -4.603 -14.060 1.00 97.75 84 VAL A N 1
ATOM 651 C CA . VAL A 1 84 ? -5.616 -5.246 -12.819 1.00 97.75 84 VAL A CA 1
ATOM 652 C C . VAL A 1 84 ? -7.120 -5.439 -12.860 1.00 97.75 84 VAL A C 1
ATOM 654 O O . VAL A 1 84 ? -7.875 -4.477 -12.991 1.00 97.75 84 VAL A O 1
ATOM 657 N N . LEU A 1 85 ? -7.550 -6.692 -12.756 1.00 97.44 85 LEU A N 1
ATOM 658 C CA . LEU A 1 85 ? -8.952 -7.024 -12.595 1.00 97.44 85 LEU A CA 1
ATOM 659 C C . LEU A 1 85 ? -9.357 -6.730 -11.152 1.00 97.44 85 LEU A C 1
ATOM 661 O O . LEU A 1 85 ? -8.760 -7.260 -10.214 1.00 97.44 85 LEU A O 1
ATOM 665 N N . VAL A 1 86 ? -10.381 -5.897 -10.988 1.00 97.12 86 VAL A N 1
ATOM 666 C CA . VAL A 1 86 ? -10.965 -5.560 -9.690 1.00 97.12 86 VAL A CA 1
ATOM 667 C C . VAL A 1 86 ? -12.433 -5.959 -9.714 1.00 97.12 86 VAL A C 1
ATOM 669 O O . VAL A 1 86 ? -13.237 -5.358 -10.420 1.00 97.12 86 VAL A O 1
ATOM 672 N N . GLY A 1 87 ? -12.768 -7.005 -8.968 1.00 95.31 87 GLY A N 1
ATOM 673 C CA . GLY A 1 87 ? -14.136 -7.467 -8.795 1.00 95.31 87 GLY A CA 1
ATOM 674 C C . GLY A 1 87 ? -14.944 -6.596 -7.832 1.00 95.31 87 GLY A C 1
ATOM 675 O O . GLY A 1 87 ? -14.375 -5.806 -7.064 1.00 95.31 87 GLY A O 1
ATOM 676 N N . PRO A 1 88 ? -16.279 -6.752 -7.848 1.00 93.44 88 PRO A N 1
ATOM 677 C CA . PRO A 1 88 ? -17.177 -5.984 -7.001 1.00 93.44 88 PRO A CA 1
ATOM 678 C C . PRO A 1 88 ? -16.843 -6.188 -5.521 1.00 93.44 88 PRO A C 1
ATOM 680 O O . PRO A 1 88 ? -16.475 -7.278 -5.079 1.00 93.44 88 PRO A O 1
ATOM 683 N N . SER A 1 89 ? -16.964 -5.114 -4.745 1.00 92.94 89 SER A N 1
ATOM 684 C CA . SER A 1 89 ? -16.860 -5.196 -3.286 1.00 92.94 89 SER A CA 1
ATOM 685 C C . SER A 1 89 ? -18.205 -5.609 -2.702 1.00 92.94 89 SER A C 1
ATOM 687 O O . SER A 1 89 ? -19.232 -5.089 -3.131 1.00 92.94 89 SER A O 1
ATOM 689 N N . SER A 1 90 ? -18.196 -6.485 -1.698 1.00 91.25 90 SER A N 1
ATOM 690 C CA . SER A 1 90 ? -19.363 -6.732 -0.852 1.00 91.25 90 SER A CA 1
ATOM 691 C C . SER A 1 90 ? -19.039 -6.364 0.589 1.00 91.25 90 SER A C 1
ATOM 693 O O . SER A 1 90 ? -18.002 -6.759 1.122 1.00 91.25 90 SER A O 1
ATOM 695 N N . PHE A 1 91 ? -19.941 -5.603 1.201 1.00 95.62 91 PHE A N 1
ATOM 696 C CA . PHE A 1 91 ? -19.898 -5.233 2.614 1.00 95.62 91 PHE A CA 1
ATOM 697 C C . PHE A 1 91 ? -21.164 -5.693 3.352 1.00 95.62 91 PHE A C 1
ATOM 699 O O . PHE A 1 91 ? -21.405 -5.249 4.467 1.00 95.62 91 PHE A O 1
ATOM 706 N N . SER A 1 92 ? -21.970 -6.573 2.737 1.00 94.31 92 SER A N 1
ATOM 707 C CA . SER A 1 92 ? -23.191 -7.132 3.343 1.00 94.31 92 SER A CA 1
ATOM 708 C C . SER A 1 92 ? -22.918 -7.902 4.630 1.00 94.31 92 SER A C 1
ATOM 710 O O . SER A 1 92 ? -23.774 -7.957 5.504 1.00 94.31 92 SER A O 1
ATOM 712 N N . ASP A 1 93 ? -21.722 -8.479 4.730 1.00 95.31 93 ASP A N 1
ATOM 713 C CA . ASP A 1 93 ? -21.321 -9.349 5.834 1.00 95.31 93 ASP A CA 1
ATOM 714 C C . ASP A 1 93 ? -20.595 -8.565 6.941 1.00 95.31 93 ASP A C 1
ATOM 716 O O . ASP A 1 93 ? -20.094 -9.153 7.898 1.00 95.31 93 ASP A O 1
ATOM 720 N N . VAL A 1 94 ? -20.491 -7.234 6.809 1.00 97.38 94 VAL A N 1
ATOM 721 C CA . VAL A 1 94 ? -19.975 -6.375 7.879 1.00 97.38 94 VAL A CA 1
ATOM 722 C C . VAL A 1 94 ? -21.034 -6.331 8.981 1.00 97.38 94 VAL A C 1
ATOM 724 O O . VAL A 1 94 ? -22.144 -5.867 8.723 1.00 97.38 94 VAL A O 1
ATOM 727 N N . PRO A 1 95 ? -20.728 -6.793 10.202 1.00 97.38 95 PRO A N 1
ATOM 728 C CA . PRO A 1 95 ? -21.705 -6.773 11.278 1.00 97.38 95 PRO A CA 1
ATOM 729 C C . PRO A 1 95 ? -21.940 -5.339 11.770 1.00 97.38 95 PRO A C 1
ATOM 731 O O . PRO A 1 95 ? -21.016 -4.527 11.790 1.00 97.38 95 PRO A O 1
ATOM 734 N N . ASP A 1 96 ? -23.149 -5.043 12.255 1.00 96.25 96 ASP A N 1
ATOM 735 C CA . ASP A 1 96 ? -23.456 -3.745 12.881 1.00 96.25 96 ASP A CA 1
ATOM 736 C C . ASP A 1 96 ? -22.622 -3.504 14.151 1.00 96.25 96 ASP A C 1
ATOM 738 O O . ASP A 1 96 ? -22.270 -2.371 14.480 1.00 96.25 96 ASP A O 1
ATOM 742 N N . ARG A 1 97 ? -22.302 -4.585 14.874 1.00 96.69 97 ARG A N 1
ATOM 743 C CA . ARG A 1 97 ? -21.474 -4.600 16.086 1.00 96.69 97 ARG A CA 1
ATOM 744 C C . ARG A 1 97 ? -20.562 -5.818 16.067 1.00 96.69 97 ARG A C 1
ATOM 746 O O . ARG A 1 97 ? -21.002 -6.910 15.718 1.00 96.69 97 ARG A O 1
ATOM 753 N N . ALA A 1 98 ? -19.324 -5.656 16.519 1.00 97.38 98 ALA A N 1
ATOM 754 C CA . ALA A 1 98 ? -18.407 -6.779 16.704 1.00 97.38 98 ALA A CA 1
ATOM 755 C C . ALA A 1 98 ? -17.641 -6.644 18.020 1.00 97.38 98 ALA A C 1
ATOM 757 O O . ALA A 1 98 ? -17.019 -5.616 18.277 1.00 97.38 98 ALA A O 1
ATOM 758 N N . GLU A 1 99 ? -17.687 -7.676 18.856 1.00 97.12 99 GLU A N 1
ATOM 759 C CA . GLU A 1 99 ? -17.007 -7.675 20.152 1.00 97.12 99 GLU A CA 1
ATOM 760 C C . GLU A 1 99 ? -15.484 -7.653 19.994 1.00 97.12 99 GLU A C 1
ATOM 762 O O . GLU A 1 99 ? -14.924 -8.223 19.056 1.00 97.12 99 GLU A O 1
ATOM 767 N N . ILE A 1 100 ? -14.804 -6.998 20.933 1.00 97.06 100 ILE A N 1
ATOM 768 C CA . ILE A 1 100 ? -13.345 -7.036 21.030 1.00 97.06 100 ILE A CA 1
ATOM 769 C C . ILE A 1 100 ? -12.990 -8.307 21.807 1.00 97.06 100 ILE A C 1
ATOM 771 O O . ILE A 1 100 ? -13.351 -8.395 22.980 1.00 97.06 100 ILE A O 1
ATOM 775 N N . PRO A 1 101 ? -12.305 -9.290 21.201 1.00 96.25 101 PRO A N 1
ATOM 776 C CA . PRO A 1 101 ? -11.931 -10.497 21.920 1.00 96.25 101 PRO A CA 1
ATOM 777 C C . PRO A 1 101 ? -10.834 -10.196 22.948 1.00 96.25 101 PRO A C 1
ATOM 779 O O . PRO A 1 101 ? -10.010 -9.301 22.741 1.00 96.25 101 PRO A O 1
ATOM 782 N N . ASP A 1 102 ? -10.751 -11.012 24.002 1.00 94.62 102 ASP A N 1
ATOM 783 C CA . ASP A 1 102 ? -9.632 -10.969 24.959 1.00 94.62 102 ASP A CA 1
ATOM 784 C C . ASP A 1 102 ? -8.282 -11.171 24.255 1.00 94.62 102 ASP A C 1
ATOM 786 O O . ASP A 1 102 ? -7.267 -10.577 24.622 1.00 94.62 102 ASP A O 1
ATOM 790 N N . GLN A 1 103 ? -8.284 -11.993 23.202 1.00 96.44 103 GLN A N 1
ATOM 791 C CA . GLN A 1 103 ? -7.138 -12.219 22.341 1.00 96.44 103 GLN A CA 1
ATOM 792 C C . GLN A 1 103 ? -7.552 -12.213 20.870 1.00 96.44 103 GLN A C 1
ATOM 794 O O . GLN A 1 103 ? -8.382 -13.003 20.420 1.00 96.44 103 GLN A O 1
ATOM 799 N N . TRP A 1 104 ? -6.920 -11.337 20.092 1.00 98.25 104 TRP A N 1
ATOM 800 C CA . TRP A 1 104 ? -7.077 -11.315 18.642 1.00 98.25 104 TRP A CA 1
ATOM 801 C C . TRP A 1 104 ? -6.480 -12.570 17.987 1.00 98.25 104 TRP A C 1
ATOM 803 O O . TRP A 1 104 ? -5.480 -13.092 18.493 1.00 98.25 104 TRP A O 1
ATOM 813 N N . PRO A 1 105 ? -7.007 -13.026 16.831 1.00 97.44 105 PRO A N 1
ATOM 814 C CA . PRO A 1 105 ? -6.395 -14.114 16.070 1.00 97.44 105 PRO A CA 1
ATOM 815 C C . PRO A 1 105 ? -4.904 -13.856 15.834 1.00 97.44 105 PRO A C 1
ATOM 817 O O . PRO A 1 105 ? -4.518 -12.722 15.549 1.00 97.44 105 PRO A O 1
ATOM 820 N N . GLU A 1 106 ? -4.064 -14.889 15.922 1.00 96.88 106 GLU A N 1
ATOM 821 C CA . GLU A 1 106 ? -2.598 -14.760 15.843 1.00 96.88 106 GLU A CA 1
ATOM 822 C C . GLU A 1 106 ? -2.109 -13.912 14.646 1.00 96.88 106 GLU A C 1
ATOM 824 O O . GLU A 1 106 ? -1.337 -12.975 14.874 1.00 96.88 106 GLU A O 1
ATOM 829 N N . PRO A 1 107 ? -2.618 -14.089 13.402 1.00 94.81 107 PRO A N 1
ATOM 830 C CA . PRO A 1 107 ? -2.186 -13.269 12.263 1.00 94.81 107 PRO A CA 1
ATOM 831 C C . PRO A 1 107 ? -2.517 -11.775 12.402 1.00 94.81 107 PRO A C 1
ATOM 833 O O . PRO A 1 107 ? -1.969 -10.943 11.676 1.00 94.81 107 PRO A O 1
ATOM 836 N N . CYS A 1 108 ? -3.436 -11.427 13.306 1.00 97.00 108 CYS A N 1
ATOM 837 C CA . CYS A 1 108 ? -3.888 -10.063 13.558 1.00 97.00 108 CYS A CA 1
ATOM 838 C C . CYS A 1 108 ? -3.031 -9.354 14.616 1.00 97.00 108 CYS A C 1
ATOM 840 O O . CYS A 1 108 ? -2.877 -8.138 14.557 1.00 97.00 108 CYS A O 1
ATOM 842 N N . GLN A 1 109 ? -2.434 -10.089 15.559 1.00 97.38 109 GLN A N 1
ATOM 843 C CA . GLN A 1 109 ? -1.748 -9.503 16.721 1.00 97.38 109 GLN A CA 1
ATOM 844 C C . GLN A 1 109 ? -0.549 -8.628 16.336 1.00 97.38 109 GLN A C 1
ATOM 846 O O . GLN A 1 109 ? -0.318 -7.587 16.951 1.00 97.38 109 GLN A O 1
ATOM 851 N N . LEU A 1 110 ? 0.171 -8.986 15.265 1.00 97.12 110 LEU A N 1
ATOM 852 C CA . LEU A 1 110 ? 1.263 -8.171 14.719 1.00 97.12 110 LEU A CA 1
ATOM 853 C C . LEU A 1 110 ? 0.815 -6.730 14.410 1.00 97.12 110 LEU A C 1
ATOM 855 O O . LEU A 1 110 ? 1.592 -5.786 14.556 1.00 97.12 110 LEU A O 1
ATOM 859 N N . TRP A 1 111 ? -0.445 -6.555 14.019 1.00 98.44 111 TRP A N 1
ATOM 860 C CA . TRP A 1 111 ? -1.024 -5.284 13.593 1.00 98.44 111 TRP A CA 1
ATOM 861 C C . TRP A 1 111 ? -1.529 -4.416 14.744 1.00 98.44 111 TRP A C 1
ATOM 863 O O . TRP A 1 111 ? -2.126 -3.377 14.493 1.00 98.44 111 TRP A O 1
ATOM 873 N N . LEU A 1 112 ? -1.271 -4.813 15.993 1.00 98.50 112 LEU A N 1
ATOM 874 C CA . LEU A 1 112 ? -1.409 -3.964 17.181 1.00 98.50 112 LEU A CA 1
ATOM 875 C C . LEU A 1 112 ? -0.108 -3.220 17.509 1.00 98.50 112 LEU A C 1
ATOM 877 O O . LEU A 1 112 ? -0.094 -2.310 18.337 1.00 98.50 112 LEU A O 1
ATOM 881 N N . LYS A 1 113 ? 1.007 -3.603 16.874 1.00 98.25 113 LYS A N 1
ATOM 882 C CA . LYS A 1 113 ? 2.334 -3.088 17.199 1.00 98.25 113 LYS A CA 1
ATOM 883 C C . LYS A 1 113 ? 2.427 -1.578 16.966 1.00 98.25 113 LYS A C 1
ATOM 885 O O . LYS A 1 113 ? 2.122 -1.070 15.885 1.00 98.25 113 LYS A O 1
ATOM 890 N N . SER A 1 114 ? 2.939 -0.872 17.970 1.00 98.56 114 SER A N 1
ATOM 891 C CA . SER A 1 114 ? 3.390 0.509 17.809 1.00 98.56 114 SER A CA 1
ATOM 892 C C . SER A 1 114 ? 4.711 0.551 17.049 1.00 98.56 114 SER A C 1
ATOM 894 O O . SER A 1 114 ? 5.617 -0.247 17.299 1.00 98.56 114 SER A O 1
ATOM 896 N N . THR A 1 115 ? 4.812 1.485 16.115 1.00 98.75 115 THR A N 1
ATOM 897 C CA . THR A 1 115 ? 5.968 1.690 15.232 1.00 98.75 115 THR A CA 1
ATOM 898 C C . THR A 1 115 ? 6.371 3.160 15.271 1.00 98.75 115 THR A C 1
ATOM 900 O O . THR A 1 115 ? 5.754 3.941 15.989 1.00 98.75 115 THR A O 1
ATOM 903 N N . TRP A 1 116 ? 7.394 3.565 14.521 1.00 98.62 116 TRP A N 1
ATOM 904 C CA . TRP A 1 116 ? 7.787 4.973 14.489 1.00 98.62 116 TRP A CA 1
ATOM 905 C C . TRP A 1 116 ? 6.810 5.830 13.669 1.00 98.62 116 TRP A C 1
ATOM 907 O O . TRP A 1 116 ? 6.475 6.934 14.088 1.00 98.62 116 TRP A O 1
ATOM 917 N N . CYS A 1 117 ? 6.304 5.322 12.539 1.00 98.62 117 CYS A N 1
ATOM 918 C CA . CYS A 1 117 ? 5.293 6.043 11.760 1.00 98.62 117 CYS A CA 1
ATOM 919 C C . CYS A 1 117 ? 3.974 6.203 12.519 1.00 98.62 117 CYS A C 1
ATOM 921 O O . CYS A 1 117 ? 3.364 7.270 12.461 1.00 98.62 117 CYS A O 1
ATOM 923 N N . VAL A 1 118 ? 3.531 5.143 13.201 1.00 98.62 118 VAL A N 1
ATOM 924 C CA . VAL A 1 118 ? 2.205 5.071 13.824 1.00 98.62 118 VAL A CA 1
ATOM 925 C C . VAL A 1 118 ? 2.225 5.551 15.276 1.00 98.62 118 VAL A C 1
ATOM 927 O O . VAL A 1 118 ? 1.307 6.234 15.700 1.00 98.62 118 VAL A O 1
ATOM 930 N N . ASP A 1 119 ? 3.268 5.235 16.041 1.00 98.25 119 ASP A N 1
ATOM 931 C CA . ASP A 1 119 ? 3.480 5.712 17.416 1.00 98.25 119 ASP A CA 1
ATOM 932 C C . ASP A 1 119 ? 2.243 5.590 18.335 1.00 98.25 119 ASP A C 1
ATOM 934 O O . ASP A 1 119 ? 1.880 6.491 19.093 1.00 98.25 119 ASP A O 1
ATOM 938 N N . ALA A 1 120 ? 1.561 4.442 18.251 1.00 98.62 120 ALA A N 1
ATOM 939 C CA . ALA A 1 120 ? 0.324 4.161 18.974 1.00 98.62 120 ALA A CA 1
ATOM 940 C C . ALA A 1 120 ? 0.470 4.267 20.503 1.00 98.62 120 ALA A C 1
ATOM 942 O O . ALA A 1 120 ? -0.519 4.501 21.189 1.00 98.62 120 ALA A O 1
ATOM 943 N N . GLN A 1 121 ? 1.676 4.097 21.056 1.00 98.62 121 GLN A N 1
ATOM 944 C CA . GLN A 1 121 ? 1.935 4.201 22.502 1.00 98.62 121 GLN A CA 1
ATOM 945 C C . GLN A 1 121 ? 2.247 5.626 22.979 1.00 98.62 121 GLN A C 1
ATOM 947 O O . GLN A 1 121 ? 2.425 5.843 24.176 1.00 98.62 121 GLN A O 1
ATOM 952 N N . HIS A 1 122 ? 2.303 6.611 22.081 1.00 98.69 122 HIS A N 1
ATOM 953 C CA . HIS A 1 122 ? 2.534 7.995 22.473 1.00 98.69 122 HIS A CA 1
ATOM 954 C C . HIS A 1 122 ? 1.386 8.523 23.347 1.00 98.69 122 HIS A C 1
ATOM 956 O O . HIS A 1 122 ? 0.212 8.348 23.022 1.00 98.69 122 HIS A O 1
ATOM 962 N N . GLU A 1 123 ? 1.712 9.269 24.407 1.00 98.50 123 GLU A N 1
ATOM 963 C CA . GLU A 1 123 ? 0.753 9.783 25.402 1.00 98.50 123 GLU A CA 1
ATOM 964 C C . GLU A 1 123 ? -0.469 10.491 24.787 1.00 98.50 123 GLU A C 1
ATOM 966 O O . GLU A 1 123 ? -1.604 10.212 25.155 1.00 98.50 123 GLU A O 1
ATOM 971 N N . LYS A 1 124 ? -0.260 11.360 23.790 1.00 98.44 124 LYS A N 1
ATOM 972 C CA . LYS A 1 124 ? -1.334 12.062 23.068 1.00 98.44 124 LYS A CA 1
ATOM 973 C C . LYS A 1 124 ? -2.250 11.127 22.276 1.00 98.44 124 LYS A C 1
ATOM 975 O O . LYS A 1 124 ? -3.450 11.366 22.228 1.00 98.44 124 LYS A O 1
ATOM 980 N N . ILE A 1 125 ? -1.702 10.079 21.661 1.00 98.75 125 ILE A N 1
ATOM 981 C CA . ILE A 1 125 ? -2.498 9.082 20.936 1.00 98.75 125 ILE A CA 1
ATOM 982 C C . ILE A 1 125 ? -3.292 8.234 21.930 1.00 98.75 125 ILE A C 1
ATOM 984 O O . ILE A 1 125 ? -4.480 8.004 21.728 1.00 98.75 125 ILE A O 1
ATOM 988 N N . GLN A 1 126 ? -2.666 7.834 23.038 1.00 98.75 126 GLN A N 1
ATOM 989 C CA . GLN A 1 126 ? -3.321 7.106 24.124 1.00 98.75 126 GLN A CA 1
ATOM 990 C C . GLN A 1 126 ? -4.451 7.920 24.772 1.00 98.75 126 GLN A C 1
ATOM 992 O O . GLN A 1 126 ? -5.519 7.373 25.032 1.00 98.75 126 GLN A O 1
ATOM 997 N N . ALA A 1 127 ? -4.265 9.229 24.967 1.00 98.31 127 ALA A N 1
ATOM 998 C CA . ALA A 1 127 ? -5.308 10.120 25.475 1.00 98.31 127 ALA A CA 1
ATOM 999 C C . ALA A 1 127 ? -6.528 10.167 24.538 1.00 98.31 127 ALA A C 1
ATOM 1001 O O . ALA A 1 127 ? -7.648 9.939 24.983 1.00 98.31 127 ALA A O 1
ATOM 1002 N N . LEU A 1 128 ? -6.306 10.358 23.232 1.00 98.00 128 LEU A N 1
ATOM 1003 C CA . LEU A 1 128 ? -7.384 10.334 22.236 1.00 98.00 128 LEU A CA 1
ATOM 1004 C C . LEU A 1 128 ? -8.063 8.963 22.147 1.00 98.00 128 LEU A C 1
ATOM 1006 O O . LEU A 1 128 ? -9.280 8.889 22.023 1.00 98.00 128 LEU A O 1
ATOM 1010 N N . SER A 1 129 ? -7.290 7.878 22.230 1.00 98.00 129 SER A N 1
ATOM 1011 C CA . SER A 1 129 ? -7.828 6.515 22.279 1.00 98.00 129 SER A CA 1
ATOM 1012 C C . SER A 1 129 ? -8.726 6.310 23.497 1.00 98.00 129 SER A C 1
ATOM 1014 O O . SER A 1 129 ? -9.796 5.719 23.375 1.00 98.00 129 SER A O 1
ATOM 1016 N N . LYS A 1 130 ? -8.334 6.830 24.667 1.00 97.75 130 LYS A N 1
ATOM 1017 C CA . LYS A 1 130 ? -9.159 6.768 25.874 1.00 97.75 130 LYS A CA 1
ATOM 1018 C C . LYS A 1 130 ? -10.491 7.486 25.665 1.00 97.75 130 LYS A C 1
ATOM 1020 O O . LYS A 1 130 ? -11.514 6.872 25.927 1.00 97.75 130 LYS A O 1
ATOM 1025 N N . GLU A 1 131 ? -10.474 8.709 25.134 1.00 96.12 131 GLU A N 1
ATOM 1026 C CA . GLU A 1 131 ? -11.697 9.460 24.802 1.00 96.12 131 GLU A CA 1
ATOM 1027 C C . GLU A 1 131 ? -12.592 8.690 23.817 1.00 96.12 131 GLU A C 1
ATOM 1029 O O . GLU A 1 131 ? -13.795 8.596 24.016 1.00 96.12 131 GLU A O 1
ATOM 1034 N N . ILE A 1 132 ? -12.011 8.087 22.773 1.00 96.62 132 ILE A N 1
ATOM 1035 C CA . ILE A 1 132 ? -12.761 7.266 21.806 1.00 96.62 132 ILE A CA 1
ATOM 1036 C C . ILE A 1 132 ? -13.421 6.062 22.493 1.00 96.62 132 ILE A C 1
ATOM 1038 O O . ILE A 1 132 ? -14.519 5.663 22.117 1.00 96.62 132 ILE A O 1
ATOM 1042 N N . ARG A 1 133 ? -12.753 5.469 23.487 1.00 95.56 133 ARG A N 1
ATOM 1043 C CA . ARG A 1 133 ? -13.206 4.258 24.181 1.00 95.56 133 ARG A CA 1
ATOM 1044 C C . ARG A 1 133 ? -14.131 4.508 25.369 1.00 95.56 133 ARG A C 1
ATOM 1046 O O . ARG A 1 133 ? -14.632 3.525 25.905 1.00 95.56 133 ARG A O 1
ATOM 1053 N N . GLU A 1 134 ? -14.355 5.755 25.787 1.00 91.19 134 GLU A N 1
ATOM 1054 C CA . GLU A 1 134 ? -15.247 6.067 26.918 1.00 91.19 134 GLU A CA 1
ATOM 1055 C C . GLU A 1 134 ? -16.662 5.514 26.689 1.00 91.19 134 GLU A C 1
ATOM 1057 O O . GLU A 1 134 ? -17.199 4.852 27.576 1.00 91.19 134 GLU A O 1
ATOM 1062 N N . ASP A 1 135 ? -17.189 5.665 25.470 1.00 78.38 135 ASP A N 1
ATOM 1063 C CA . ASP A 1 135 ? -18.537 5.210 25.093 1.00 78.38 135 ASP A CA 1
ATOM 1064 C C . ASP A 1 135 ? -18.540 4.063 24.058 1.00 78.38 135 ASP A C 1
ATOM 1066 O O . ASP A 1 135 ? -19.600 3.575 23.659 1.00 78.38 135 ASP A O 1
ATOM 1070 N N . ALA A 1 136 ? -17.364 3.604 23.613 1.00 89.75 136 ALA A N 1
ATOM 1071 C CA . ALA A 1 136 ? -17.225 2.586 22.571 1.00 89.75 136 ALA A CA 1
ATOM 1072 C C . ALA A 1 136 ? -16.678 1.262 23.127 1.00 89.75 136 ALA A C 1
ATOM 1074 O O . ALA A 1 136 ? -15.503 1.148 23.483 1.00 89.75 136 ALA A O 1
ATOM 1075 N N . ASN A 1 137 ? -17.526 0.230 23.144 1.00 90.88 137 ASN A N 1
ATOM 1076 C CA . ASN A 1 137 ? -17.186 -1.106 23.648 1.00 90.88 137 ASN A CA 1
ATOM 1077 C C . ASN A 1 137 ? -17.135 -2.202 22.569 1.00 90.88 137 ASN A C 1
ATOM 1079 O O . ASN A 1 137 ? -16.886 -3.362 22.890 1.00 90.88 137 ASN A O 1
ATOM 1083 N N . ASP A 1 138 ? -17.344 -1.847 21.302 1.00 97.56 138 ASP A N 1
ATOM 1084 C CA . ASP A 1 138 ? -17.283 -2.763 20.165 1.00 97.56 138 ASP A CA 1
ATOM 1085 C C . ASP A 1 138 ? -16.453 -2.161 19.016 1.00 97.56 138 ASP A C 1
ATOM 1087 O O . ASP A 1 138 ? -16.261 -0.945 18.921 1.00 97.56 138 ASP A O 1
ATOM 1091 N N . VAL A 1 139 ? -15.936 -3.027 18.147 1.00 98.44 139 VAL A N 1
ATOM 1092 C CA . VAL A 1 139 ? -14.998 -2.681 17.070 1.00 98.44 139 VAL A CA 1
ATOM 1093 C C . VAL A 1 139 ? -15.586 -1.654 16.103 1.00 98.44 139 VAL A C 1
ATOM 1095 O O . VAL A 1 139 ? -14.876 -0.739 15.682 1.00 98.44 139 VAL A O 1
ATOM 1098 N N . MET A 1 140 ? -16.869 -1.773 15.753 1.00 98.38 140 MET A N 1
ATOM 1099 C CA . MET A 1 140 ? -17.496 -0.902 14.756 1.00 98.38 140 MET A CA 1
ATOM 1100 C C . MET A 1 140 ? -17.735 0.497 15.319 1.00 98.38 140 MET A C 1
ATOM 1102 O O . MET A 1 140 ? -17.435 1.486 14.642 1.00 98.38 140 MET A O 1
ATOM 1106 N N . THR A 1 141 ? -18.160 0.588 16.582 1.00 98.19 141 THR A N 1
ATOM 1107 C CA . THR A 1 141 ? -18.269 1.870 17.293 1.00 98.19 141 THR A CA 1
ATOM 1108 C C . THR A 1 141 ? -16.897 2.537 17.455 1.00 98.19 141 THR A C 1
ATOM 1110 O O . THR A 1 141 ? -16.770 3.737 17.210 1.00 98.19 141 THR A O 1
ATOM 1113 N N . ILE A 1 142 ? -15.835 1.775 17.753 1.00 98.62 142 ILE A N 1
ATOM 1114 C CA . ILE A 1 142 ? -14.464 2.318 17.813 1.00 98.62 142 ILE A CA 1
ATOM 1115 C C . ILE A 1 142 ? -14.012 2.837 16.444 1.00 98.62 142 ILE A C 1
ATOM 1117 O O . ILE A 1 142 ? -13.477 3.941 16.359 1.00 98.62 142 ILE A O 1
ATOM 1121 N N . ILE A 1 143 ? -14.242 2.096 15.354 1.00 98.69 143 ILE A N 1
ATOM 1122 C CA . ILE A 1 143 ? -13.905 2.560 13.998 1.00 98.69 143 ILE A CA 1
ATOM 1123 C C . ILE A 1 143 ? -14.637 3.871 13.673 1.00 98.69 143 ILE A C 1
ATOM 1125 O O . ILE A 1 143 ? -14.041 4.775 13.084 1.00 98.69 143 ILE A O 1
ATOM 1129 N N . ALA A 1 144 ? -15.911 4.002 14.054 1.00 98.31 144 ALA A N 1
ATOM 1130 C CA . ALA A 1 144 ? -16.666 5.241 13.878 1.00 98.31 144 ALA A CA 1
ATOM 1131 C C . ALA A 1 144 ? -16.049 6.406 14.673 1.00 98.31 144 ALA A C 1
ATOM 1133 O O . ALA A 1 144 ? -15.756 7.447 14.079 1.00 98.31 144 ALA A O 1
ATOM 1134 N N . GLY A 1 145 ? -15.756 6.198 15.961 1.00 98.31 145 GLY A N 1
ATOM 1135 C CA . GLY A 1 145 ? -15.128 7.205 16.821 1.00 98.31 145 GLY A CA 1
ATOM 1136 C C . GLY A 1 145 ? -13.728 7.615 16.352 1.00 98.31 145 GLY A C 1
ATOM 1137 O O . GLY A 1 145 ? -13.390 8.799 16.365 1.00 98.31 145 GLY A O 1
ATOM 1138 N N . VAL A 1 146 ? -12.926 6.674 15.837 1.00 98.69 146 VAL A N 1
ATOM 1139 C CA . VAL A 1 146 ? -11.627 6.985 15.218 1.00 98.69 146 VAL A CA 1
ATOM 1140 C C . VAL A 1 146 ? -11.801 7.887 13.998 1.00 98.69 146 VAL A C 1
ATOM 1142 O O . VAL A 1 146 ? -11.074 8.871 13.875 1.00 98.69 146 VAL A O 1
ATOM 1145 N N . LYS A 1 147 ? -12.748 7.588 13.097 1.00 98.50 147 LYS A N 1
ATOM 1146 C CA . LYS A 1 147 ? -12.995 8.414 11.899 1.00 98.50 147 LYS A CA 1
ATOM 1147 C C . LYS A 1 147 ? -13.407 9.835 12.271 1.00 98.50 147 LYS A C 1
ATOM 1149 O O . LYS A 1 147 ? -12.875 10.789 11.706 1.00 98.50 147 LYS A O 1
ATOM 1154 N N . GLU A 1 148 ? -14.323 9.972 13.225 1.00 98.12 148 GLU A N 1
ATOM 1155 C CA . GLU A 1 148 ? -14.777 11.271 13.722 1.00 98.12 148 GLU A CA 1
ATOM 1156 C C . GLU A 1 148 ? -13.626 12.056 14.358 1.00 98.12 148 GLU A C 1
ATOM 1158 O O . GLU A 1 148 ? -13.386 13.225 14.024 1.00 98.12 148 GLU A O 1
ATOM 1163 N N . ARG A 1 149 ? -12.849 11.400 15.228 1.00 97.94 149 ARG A N 1
ATOM 1164 C CA . ARG A 1 149 ? -11.739 12.054 15.913 1.00 97.94 149 ARG A CA 1
ATOM 1165 C C . ARG A 1 149 ? -10.622 12.451 14.955 1.00 97.94 149 ARG A C 1
ATOM 1167 O O . ARG A 1 149 ? -10.133 13.576 15.036 1.00 97.94 149 ARG A O 1
ATOM 1174 N N . ALA A 1 150 ? -10.246 11.568 14.034 1.00 98.19 150 ALA A N 1
ATOM 1175 C CA . ALA A 1 150 ? -9.263 11.864 12.998 1.00 98.19 150 ALA A CA 1
ATOM 1176 C C . ALA A 1 150 ? -9.737 13.021 12.107 1.00 98.19 150 ALA A C 1
ATOM 1178 O O . ALA A 1 150 ? -8.977 13.958 11.876 1.00 98.19 150 ALA A O 1
ATOM 1179 N N . GLY A 1 151 ? -11.012 13.027 11.700 1.00 98.06 151 GLY A N 1
ATOM 1180 C CA . GLY A 1 151 ? -11.600 14.127 10.931 1.00 98.06 151 GLY A CA 1
ATOM 1181 C C . GLY A 1 151 ? -11.514 15.469 11.663 1.00 98.06 151 GLY A C 1
ATOM 1182 O O . GLY A 1 151 ? -11.120 16.473 11.070 1.00 98.06 151 GLY A O 1
ATOM 1183 N N . THR A 1 152 ? -11.786 15.477 12.971 1.00 97.81 152 THR A N 1
ATOM 1184 C CA . THR A 1 152 ? -11.628 16.666 13.826 1.00 97.81 152 THR A CA 1
ATOM 1185 C C . THR A 1 152 ? -10.173 17.135 13.889 1.00 97.81 152 THR A C 1
ATOM 1187 O O . THR A 1 152 ? -9.902 18.331 13.772 1.00 97.81 152 THR A O 1
ATOM 1190 N N . VAL A 1 153 ? -9.219 16.210 14.042 1.00 97.62 153 VAL A N 1
ATOM 1191 C CA . VAL A 1 153 ? -7.783 16.532 14.022 1.00 97.62 153 VAL A CA 1
ATOM 1192 C C . VAL A 1 153 ? -7.389 17.164 12.686 1.00 97.62 153 VAL A C 1
ATOM 1194 O O . VAL A 1 153 ? -6.758 18.219 12.674 1.00 97.62 153 VAL A O 1
ATOM 1197 N N . PHE A 1 154 ? -7.801 16.574 11.562 1.00 97.00 154 PHE A N 1
ATOM 1198 C CA . PHE A 1 154 ? -7.463 17.079 10.231 1.00 97.00 154 PHE A CA 1
ATOM 1199 C C . PHE A 1 154 ? -8.066 18.459 9.956 1.00 97.00 154 PHE A C 1
ATOM 1201 O O . PHE A 1 154 ? -7.380 19.325 9.411 1.00 97.00 154 PHE A O 1
ATOM 1208 N N . ALA A 1 155 ? -9.312 18.694 10.376 1.00 96.62 155 ALA A N 1
ATOM 1209 C CA . ALA A 1 155 ? -9.974 19.989 10.234 1.00 96.62 155 ALA A CA 1
ATOM 1210 C C . ALA A 1 155 ? -9.266 21.101 11.030 1.00 96.62 155 ALA A C 1
ATOM 1212 O O . ALA A 1 155 ? -9.185 22.241 10.570 1.00 96.62 155 ALA A O 1
ATOM 1213 N N . ASN A 1 156 ? -8.713 20.758 12.196 1.00 96.44 156 ASN A N 1
ATOM 1214 C CA . ASN A 1 156 ? -8.033 21.698 13.086 1.00 96.44 156 ASN A CA 1
ATOM 1215 C C . ASN A 1 156 ? -6.525 21.830 12.818 1.00 96.44 156 ASN A C 1
ATOM 1217 O O . ASN A 1 156 ? -5.873 22.678 13.427 1.00 96.44 156 ASN A O 1
ATOM 1221 N N . ALA A 1 157 ? -5.956 21.024 11.919 1.00 95.00 157 ALA A N 1
ATOM 1222 C CA . ALA A 1 157 ? -4.529 21.033 11.634 1.00 95.00 157 ALA A CA 1
ATOM 1223 C C . ALA A 1 157 ? -4.074 22.361 10.994 1.00 95.00 157 ALA A C 1
ATOM 1225 O O . ALA A 1 157 ? -4.653 22.864 10.018 1.00 95.00 157 ALA A O 1
ATOM 1226 N N . GLN A 1 158 ? -2.981 22.920 11.520 1.00 93.56 158 GLN A N 1
ATOM 1227 C CA . GLN A 1 158 ? -2.433 24.216 11.119 1.00 93.56 158 GLN A CA 1
ATOM 1228 C C . GLN A 1 158 ? -0.968 24.109 10.700 1.00 93.56 158 GLN A C 1
ATOM 1230 O O . GLN A 1 158 ? -0.173 23.377 11.282 1.00 93.56 158 GLN A O 1
ATOM 1235 N N . GLY A 1 159 ? -0.588 24.886 9.684 1.00 94.25 159 GLY A N 1
ATOM 1236 C CA . GLY A 1 159 ? 0.747 24.792 9.093 1.00 94.25 159 GLY A CA 1
ATOM 1237 C C . GLY A 1 159 ? 0.994 23.440 8.416 1.00 94.25 159 GLY A C 1
ATOM 1238 O O . GLY A 1 159 ? 0.107 22.593 8.339 1.00 94.25 159 GLY A O 1
ATOM 1239 N N . ARG A 1 160 ? 2.200 23.244 7.880 1.00 92.88 160 ARG A N 1
ATOM 1240 C CA . ARG A 1 160 ? 2.608 21.966 7.277 1.00 92.88 160 ARG A CA 1
ATOM 1241 C C . ARG A 1 160 ? 3.259 21.074 8.327 1.00 92.88 160 ARG A C 1
ATOM 1243 O O . ARG A 1 160 ? 4.073 21.550 9.121 1.00 92.88 160 ARG A O 1
ATOM 1250 N N . ALA A 1 161 ? 2.924 19.788 8.311 1.00 93.00 161 ALA A N 1
ATOM 1251 C CA . ALA A 1 161 ? 3.610 18.792 9.122 1.00 93.00 161 ALA A CA 1
ATOM 1252 C C . ALA A 1 161 ? 5.091 18.694 8.701 1.00 93.00 161 ALA A C 1
ATOM 1254 O O . ALA A 1 161 ? 5.420 18.781 7.519 1.00 93.00 161 ALA A O 1
ATOM 1255 N N . LYS A 1 162 ? 5.995 18.557 9.681 1.00 90.81 162 LYS A N 1
ATOM 1256 C CA . LYS A 1 162 ? 7.452 18.475 9.434 1.00 90.81 162 LYS A CA 1
ATOM 1257 C C . LYS A 1 162 ? 7.889 17.125 8.868 1.00 90.81 162 LYS A C 1
ATOM 1259 O O . LYS A 1 162 ? 8.940 17.032 8.251 1.00 90.81 162 LYS A O 1
ATOM 1264 N N . ASP A 1 163 ? 7.096 16.103 9.133 1.00 95.44 163 ASP A N 1
ATOM 1265 C CA . ASP A 1 163 ? 7.185 14.752 8.605 1.00 95.44 163 ASP A CA 1
ATOM 1266 C C . ASP A 1 163 ? 5.752 14.189 8.573 1.00 95.44 163 ASP A C 1
ATOM 1268 O O . ASP A 1 163 ? 4.799 14.876 8.953 1.00 95.44 163 ASP A O 1
ATOM 1272 N N . LEU A 1 164 ? 5.594 12.962 8.093 1.00 97.69 164 LEU A N 1
ATOM 1273 C CA . LEU A 1 164 ? 4.311 12.306 7.877 1.00 97.69 164 LEU A CA 1
ATOM 1274 C C . LEU A 1 164 ? 3.984 11.261 8.956 1.00 97.69 164 LEU A C 1
ATOM 1276 O O . LEU A 1 164 ? 3.139 10.401 8.726 1.00 97.69 164 LEU A O 1
ATOM 1280 N N . THR A 1 165 ? 4.626 11.306 10.127 1.00 98.44 165 THR A N 1
ATOM 1281 C CA . THR A 1 165 ? 4.279 10.432 11.263 1.00 98.44 165 THR A CA 1
ATOM 1282 C C . THR A 1 165 ? 2.928 10.816 11.882 1.00 98.44 165 THR A C 1
ATOM 1284 O O . THR A 1 165 ? 2.470 11.959 11.772 1.00 98.44 165 THR A O 1
ATOM 1287 N N . ALA A 1 166 ? 2.294 9.879 12.591 1.00 98.44 166 ALA A N 1
ATOM 1288 C CA . ALA A 1 166 ? 1.018 10.090 13.275 1.00 98.44 166 ALA A CA 1
ATOM 1289 C C . ALA A 1 166 ? 1.059 11.281 14.249 1.00 98.44 166 ALA A C 1
ATOM 1291 O O . ALA A 1 166 ? 0.132 12.087 14.298 1.00 98.44 166 ALA A O 1
ATOM 1292 N N . ILE A 1 167 ? 2.162 11.451 14.985 1.00 97.75 167 ILE A N 1
ATOM 1293 C CA . ILE A 1 167 ? 2.299 12.534 15.968 1.00 97.75 167 ILE A CA 1
ATOM 1294 C C . ILE A 1 167 ? 2.341 13.906 15.311 1.00 97.75 167 ILE A C 1
ATOM 1296 O O . ILE A 1 167 ? 1.814 14.867 15.873 1.00 97.75 167 ILE A O 1
ATOM 1300 N N . LYS A 1 168 ? 2.941 14.032 14.122 1.00 97.12 168 LYS A N 1
ATOM 1301 C CA . LYS A 1 168 ? 2.918 15.312 13.402 1.00 97.12 168 LYS A CA 1
ATOM 1302 C C . LYS A 1 168 ? 1.560 15.596 12.778 1.00 97.12 168 LYS A C 1
ATOM 1304 O O . LYS A 1 168 ? 1.188 16.767 12.711 1.00 97.12 168 LYS A O 1
ATOM 1309 N N . ALA A 1 169 ? 0.802 14.561 12.418 1.00 96.94 169 ALA A N 1
ATOM 1310 C CA . ALA A 1 169 ? -0.571 14.708 11.941 1.00 96.94 169 ALA A CA 1
ATOM 1311 C C . ALA A 1 169 ? -1.513 15.319 12.996 1.00 96.94 169 ALA A C 1
ATOM 1313 O O . ALA A 1 169 ? -2.501 15.944 12.628 1.00 96.94 169 ALA A O 1
ATOM 1314 N N . LEU A 1 170 ? -1.198 15.192 14.295 1.00 97.19 170 LEU A N 1
ATOM 1315 C CA . LEU A 1 170 ? -2.002 15.777 15.379 1.00 97.19 170 LEU A CA 1
ATOM 1316 C C . LEU A 1 170 ? -2.070 17.309 15.350 1.00 97.19 170 LEU A C 1
ATOM 1318 O O . LEU A 1 170 ? -2.985 17.882 15.935 1.00 97.19 170 LEU A O 1
ATOM 1322 N N . THR A 1 171 ? -1.091 17.980 14.739 1.00 93.69 171 THR A N 1
ATOM 1323 C CA . THR A 1 171 ? -1.022 19.450 14.747 1.00 93.69 171 THR A CA 1
ATOM 1324 C C . THR A 1 171 ? -0.817 20.066 13.370 1.00 93.69 171 THR A C 1
ATOM 1326 O O . THR A 1 171 ? -1.301 21.171 13.137 1.00 93.69 171 THR A O 1
ATOM 1329 N N . GLY A 1 172 ? -0.111 19.389 12.461 1.00 94.62 172 GLY A N 1
ATOM 1330 C CA . GLY A 1 172 ? 0.230 19.904 11.137 1.00 94.62 172 GLY A CA 1
ATOM 1331 C C . GLY A 1 172 ? -0.568 19.251 10.015 1.00 94.62 172 GLY A C 1
ATOM 1332 O O . GLY A 1 172 ? -0.854 18.056 10.055 1.00 94.62 172 GLY A O 1
ATOM 1333 N N . ARG A 1 173 ? -0.875 20.019 8.963 1.00 94.56 173 ARG A N 1
ATOM 1334 C CA . ARG A 1 173 ? -1.460 19.479 7.728 1.00 94.56 173 ARG A CA 1
ATOM 1335 C C . ARG A 1 173 ? -0.417 18.617 7.028 1.00 94.56 173 ARG A C 1
ATOM 1337 O O . ARG A 1 173 ? 0.640 19.124 6.642 1.00 94.56 173 ARG A O 1
ATOM 1344 N N . GLY A 1 174 ? -0.709 17.331 6.892 1.00 92.12 174 GLY A N 1
ATOM 1345 C CA . GLY A 1 174 ? 0.126 16.389 6.156 1.00 92.12 174 GLY A CA 1
ATOM 1346 C C . GLY A 1 174 ? -0.537 15.913 4.864 1.00 92.12 174 GLY A C 1
ATOM 1347 O O . GLY A 1 174 ? -1.313 16.644 4.251 1.00 92.12 174 GLY A O 1
ATOM 1348 N N . SER A 1 175 ? -0.200 14.697 4.445 1.00 95.44 175 SER A N 1
ATOM 1349 C CA . SER A 1 175 ? -0.720 14.037 3.241 1.00 95.44 175 SER A CA 1
ATOM 1350 C C . SER A 1 175 ? -1.567 12.810 3.607 1.00 95.44 175 SER A C 1
ATOM 1352 O O . SER A 1 175 ? -1.782 12.518 4.788 1.00 95.44 175 SER A O 1
ATOM 1354 N N . CYS A 1 176 ? -2.017 12.049 2.605 1.00 97.19 176 CYS A N 1
ATOM 1355 C CA . CYS A 1 176 ? -2.676 10.757 2.816 1.00 97.19 176 CYS A CA 1
ATOM 1356 C C . CYS A 1 176 ? -1.855 9.810 3.708 1.00 97.19 176 CYS A C 1
ATOM 1358 O O . CYS A 1 176 ? -2.418 9.127 4.556 1.00 97.19 176 CYS A O 1
ATOM 1360 N N . THR A 1 177 ? -0.521 9.837 3.615 1.00 98.19 177 THR A N 1
ATOM 1361 C CA . THR A 1 177 ? 0.375 9.032 4.457 1.00 98.19 177 THR A CA 1
ATOM 1362 C C . THR A 1 177 ? 0.216 9.348 5.944 1.00 98.19 177 THR A C 1
ATOM 1364 O O . THR A 1 177 ? 0.047 8.439 6.752 1.00 98.19 177 THR A O 1
ATOM 1367 N N . SER A 1 178 ? 0.233 10.628 6.328 1.00 98.12 178 SER A N 1
ATOM 1368 C CA . SER A 1 178 ? 0.090 11.011 7.737 1.00 98.12 178 SER A CA 1
ATOM 1369 C C . SER A 1 178 ? -1.327 10.781 8.255 1.00 98.12 178 SER A C 1
ATOM 1371 O O . SER A 1 178 ? -1.499 10.461 9.430 1.00 98.12 178 SER A O 1
ATOM 1373 N N . CYS A 1 179 ? -2.333 10.894 7.379 1.00 98.62 179 CYS A N 1
ATOM 1374 C CA . CYS A 1 179 ? -3.710 10.530 7.709 1.00 98.62 179 CYS A CA 1
ATOM 1375 C C . CYS A 1 179 ? -3.816 9.027 8.007 1.00 98.62 179 CYS A C 1
ATOM 1377 O O . CYS A 1 179 ? -4.349 8.649 9.049 1.00 98.62 179 CYS A O 1
ATOM 1379 N N . ALA A 1 180 ? -3.236 8.178 7.153 1.00 98.81 180 ALA A N 1
ATOM 1380 C CA . ALA A 1 180 ? -3.209 6.732 7.347 1.00 98.81 180 ALA A CA 1
ATOM 1381 C C . ALA A 1 180 ? -2.439 6.339 8.614 1.00 98.81 180 ALA A C 1
ATOM 1383 O O . ALA A 1 180 ? -2.938 5.549 9.414 1.00 98.81 180 ALA A O 1
ATOM 1384 N N . ASN A 1 181 ? -1.269 6.945 8.843 1.00 98.81 181 ASN A N 1
ATOM 1385 C CA . ASN A 1 181 ? -0.480 6.728 10.053 1.00 98.81 181 ASN A CA 1
ATOM 1386 C C . ASN A 1 181 ? -1.274 7.092 11.318 1.00 98.81 181 ASN A C 1
ATOM 1388 O O . ASN A 1 181 ? -1.292 6.303 12.260 1.00 98.81 181 ASN A O 1
ATOM 1392 N N . LEU A 1 182 ? -1.970 8.237 11.340 1.00 98.88 182 LEU A N 1
ATOM 1393 C CA . LEU A 1 182 ? -2.781 8.648 12.492 1.00 98.88 182 LEU A CA 1
ATOM 1394 C C . LEU A 1 182 ? -3.995 7.740 12.714 1.00 98.88 182 LEU A C 1
ATOM 1396 O O . LEU A 1 182 ? -4.254 7.335 13.845 1.00 98.88 182 LEU A O 1
ATOM 1400 N N . VAL A 1 183 ? -4.738 7.402 11.658 1.00 98.94 183 VAL A N 1
ATOM 1401 C CA . VAL A 1 183 ? -5.900 6.506 11.771 1.00 98.94 183 VAL A CA 1
ATOM 1402 C C . VAL A 1 183 ? -5.463 5.130 12.279 1.00 98.94 183 VAL A C 1
ATOM 1404 O O . VAL A 1 183 ? -6.083 4.594 13.197 1.00 98.94 183 VAL A O 1
ATOM 1407 N N . ALA A 1 184 ? -4.357 4.585 11.761 1.00 98.94 184 ALA A N 1
ATOM 1408 C CA . ALA A 1 184 ? -3.770 3.353 12.280 1.00 98.94 184 ALA A CA 1
ATOM 1409 C C . ALA A 1 184 ? -3.333 3.503 13.748 1.00 98.94 184 ALA A C 1
ATOM 1411 O O . ALA A 1 184 ? -3.536 2.581 14.533 1.00 98.94 184 ALA A O 1
ATOM 1412 N N . ALA A 1 185 ? -2.790 4.657 14.144 1.00 98.94 185 ALA A N 1
ATOM 1413 C CA . ALA A 1 185 ? -2.346 4.916 15.515 1.00 98.94 185 ALA A CA 1
ATOM 1414 C C . ALA A 1 185 ? -3.491 4.848 16.508 1.00 98.94 185 ALA A C 1
ATOM 1416 O O . ALA A 1 185 ? -3.390 4.147 17.512 1.00 98.94 185 ALA A O 1
ATOM 1417 N N . LEU A 1 186 ? -4.587 5.536 16.192 1.00 98.88 186 LEU A N 1
ATOM 1418 C CA . LEU A 1 186 ? -5.779 5.567 17.024 1.00 98.88 186 LEU A CA 1
ATOM 1419 C C . LEU A 1 186 ? -6.413 4.174 17.118 1.00 98.88 186 LEU A C 1
ATOM 1421 O O . LEU A 1 186 ? -6.698 3.722 18.221 1.00 98.88 186 LEU A O 1
ATOM 1425 N N . LEU A 1 187 ? -6.534 3.441 16.003 1.00 98.88 187 LEU A N 1
ATOM 1426 C CA . LEU A 1 187 ? -7.046 2.063 16.016 1.00 98.88 187 LEU A CA 1
ATOM 1427 C C . LEU A 1 187 ? -6.179 1.130 16.872 1.00 98.88 187 LEU A C 1
ATOM 1429 O O . LEU A 1 187 ? -6.699 0.459 17.765 1.00 98.88 187 LEU A O 1
ATOM 1433 N N . ARG A 1 188 ? -4.856 1.121 16.653 1.00 98.88 188 ARG A N 1
ATOM 1434 C CA . ARG A 1 188 ? -3.923 0.270 17.412 1.00 98.88 188 ARG A CA 1
ATOM 1435 C C . ARG A 1 188 ? -3.911 0.635 18.897 1.00 98.88 188 ARG A C 1
ATOM 1437 O O . ARG A 1 188 ? -3.939 -0.256 19.742 1.00 98.88 188 ARG A O 1
ATOM 1444 N N . ALA A 1 189 ? -3.936 1.927 19.226 1.00 98.75 189 ALA A N 1
ATOM 1445 C CA . ALA A 1 189 ? -4.050 2.410 20.601 1.00 98.75 189 ALA A CA 1
ATOM 1446 C C . ALA A 1 189 ? -5.395 2.046 21.243 1.00 98.75 189 ALA A C 1
ATOM 1448 O O . ALA A 1 189 ? -5.475 1.901 22.461 1.00 98.75 189 ALA A O 1
ATOM 1449 N N . SER A 1 190 ? -6.449 1.878 20.442 1.00 98.44 190 SER A N 1
ATOM 1450 C CA . SER A 1 190 ? -7.757 1.397 20.885 1.00 98.44 190 SER A CA 1
ATOM 1451 C C . SER A 1 190 ? -7.873 -0.132 20.887 1.00 98.44 190 SER A C 1
ATOM 1453 O O . SER A 1 190 ? -8.976 -0.648 21.049 1.00 98.44 190 SER A O 1
ATOM 1455 N N . ASN A 1 191 ? -6.759 -0.869 20.798 1.00 97.94 191 ASN A N 1
ATOM 1456 C CA . ASN A 1 191 ? -6.704 -2.336 20.747 1.00 97.94 191 ASN A CA 1
ATOM 1457 C C . ASN A 1 191 ? -7.435 -2.950 19.539 1.00 97.94 191 ASN A C 1
ATOM 1459 O O . ASN A 1 191 ? -7.955 -4.059 19.635 1.00 97.94 191 ASN A O 1
ATOM 1463 N N . ILE A 1 192 ? -7.483 -2.245 18.406 1.00 98.75 192 ILE A N 1
ATOM 1464 C CA . ILE A 1 192 ? -8.004 -2.761 17.137 1.00 98.75 192 ILE A CA 1
ATOM 1465 C C . ILE A 1 192 ? -6.824 -3.015 16.187 1.00 98.75 192 ILE A C 1
ATOM 1467 O O . ILE A 1 192 ? -6.095 -2.071 15.866 1.00 98.75 192 ILE A O 1
ATOM 1471 N N . PRO A 1 193 ? -6.605 -4.259 15.715 1.00 98.88 193 PRO A N 1
ATOM 1472 C CA . PRO A 1 193 ? -5.567 -4.556 14.740 1.00 98.88 193 PRO A CA 1
ATOM 1473 C C . PRO A 1 193 ? -5.778 -3.726 13.477 1.00 98.88 193 PRO A C 1
ATOM 1475 O O . PRO A 1 193 ? -6.838 -3.800 12.854 1.00 98.88 193 PRO A O 1
ATOM 1478 N N . ALA A 1 194 ? -4.771 -2.943 13.097 1.00 98.94 194 ALA A N 1
ATOM 1479 C CA . ALA A 1 194 ? -4.864 -2.058 11.947 1.00 98.94 194 ALA A CA 1
ATOM 1480 C C . ALA A 1 194 ? -3.579 -2.055 11.127 1.00 98.94 194 ALA A C 1
ATOM 1482 O O . ALA A 1 194 ? -2.468 -1.994 11.663 1.00 98.94 194 ALA A O 1
ATOM 1483 N N . ARG A 1 195 ? -3.720 -2.088 9.805 1.00 98.75 195 ARG A N 1
ATOM 1484 C CA . ARG A 1 195 ? -2.592 -2.105 8.870 1.00 98.75 195 ARG A CA 1
ATOM 1485 C C . ARG A 1 195 ? -2.755 -1.065 7.782 1.00 98.75 195 ARG A C 1
ATOM 1487 O O . ARG A 1 195 ? -3.869 -0.784 7.349 1.00 98.75 195 ARG A O 1
ATOM 1494 N N . ILE A 1 196 ? -1.633 -0.505 7.355 1.00 98.81 196 ILE A N 1
ATOM 1495 C CA . ILE A 1 196 ? -1.598 0.465 6.266 1.00 98.81 196 ILE A CA 1
ATOM 1496 C C . ILE A 1 196 ? -1.527 -0.307 4.950 1.00 98.81 196 ILE A C 1
ATOM 1498 O O . ILE A 1 196 ? -0.786 -1.286 4.830 1.00 98.81 196 ILE A O 1
ATOM 1502 N N . VAL A 1 197 ? -2.298 0.142 3.966 1.00 98.69 197 VAL A N 1
ATOM 1503 C CA . VAL A 1 197 ? -2.280 -0.396 2.607 1.00 98.69 197 VAL A CA 1
ATOM 1504 C C . VAL A 1 197 ? -1.950 0.732 1.644 1.00 98.69 197 VAL A C 1
ATOM 1506 O O . VAL A 1 197 ? -2.630 1.758 1.620 1.00 98.69 197 VAL A O 1
ATOM 1509 N N . ALA A 1 198 ? -0.892 0.528 0.869 1.00 98.44 198 ALA A N 1
ATOM 1510 C CA . ALA A 1 198 ? -0.451 1.428 -0.181 1.00 98.44 198 ALA A CA 1
ATOM 1511 C C . ALA A 1 198 ? -1.007 0.978 -1.534 1.00 98.44 198 ALA A C 1
ATOM 1513 O O . ALA A 1 198 ? -1.074 -0.223 -1.828 1.00 98.44 198 ALA A O 1
ATOM 1514 N N . GLY A 1 199 ? -1.371 1.937 -2.375 1.00 97.94 199 GLY A N 1
ATOM 1515 C CA . GLY A 1 199 ? -1.878 1.666 -3.710 1.00 97.94 199 GLY A CA 1
ATOM 1516 C C . GLY A 1 199 ? -1.970 2.904 -4.583 1.00 97.94 199 GLY A C 1
ATOM 1517 O O . GLY A 1 199 ? -1.629 4.010 -4.172 1.00 97.94 199 GLY A O 1
ATOM 1518 N N . TYR A 1 200 ? -2.465 2.706 -5.796 1.00 97.50 200 TYR A N 1
ATOM 1519 C CA . TYR A 1 200 ? -2.702 3.772 -6.757 1.00 97.50 200 TYR A CA 1
ATOM 1520 C C . TYR A 1 200 ? -4.209 4.021 -6.876 1.00 97.50 200 TYR A C 1
ATOM 1522 O O . TYR A 1 200 ? -4.951 3.108 -7.268 1.00 97.50 200 TYR A O 1
ATOM 1530 N N . PRO A 1 201 ? -4.696 5.220 -6.523 1.00 96.94 201 PRO A N 1
ATOM 1531 C CA . PRO A 1 201 ? -6.118 5.518 -6.571 1.00 96.94 201 PRO A CA 1
ATOM 1532 C C . PRO A 1 201 ? -6.585 5.668 -8.019 1.00 96.94 201 PRO A C 1
ATOM 1534 O O . PRO A 1 201 ? -5.929 6.307 -8.835 1.00 96.94 201 PRO A O 1
ATOM 1537 N N . SER A 1 202 ? -7.737 5.088 -8.342 1.00 95.56 202 SER A N 1
ATOM 1538 C CA . SER A 1 202 ? -8.312 5.113 -9.699 1.00 95.56 202 SER A CA 1
ATOM 1539 C C . SER A 1 202 ? -9.135 6.373 -9.999 1.00 95.56 202 SER A C 1
ATOM 1541 O O . SER A 1 202 ? -9.576 6.574 -11.130 1.00 95.56 202 SER A O 1
ATOM 1543 N N . TRP A 1 203 ? -9.372 7.195 -8.975 1.00 94.00 203 TRP A N 1
ATOM 1544 C CA . TRP A 1 203 ? -10.242 8.374 -8.995 1.00 94.00 203 TRP A CA 1
ATOM 1545 C C . TRP A 1 203 ? -9.471 9.700 -9.000 1.00 94.00 203 TRP A C 1
ATOM 1547 O O . TRP A 1 203 ? -10.094 10.761 -9.033 1.00 94.00 203 TRP A O 1
ATOM 1557 N N . SER A 1 204 ? -8.136 9.666 -8.951 1.00 92.44 204 SER A N 1
ATOM 1558 C CA . SER A 1 204 ? -7.299 10.866 -9.028 1.00 92.44 204 SER A CA 1
ATOM 1559 C C . SER A 1 204 ? -6.618 11.002 -10.392 1.00 92.44 204 SER A C 1
ATOM 1561 O O . SER A 1 204 ? -6.592 10.078 -11.202 1.00 92.44 204 SER A O 1
ATOM 1563 N N 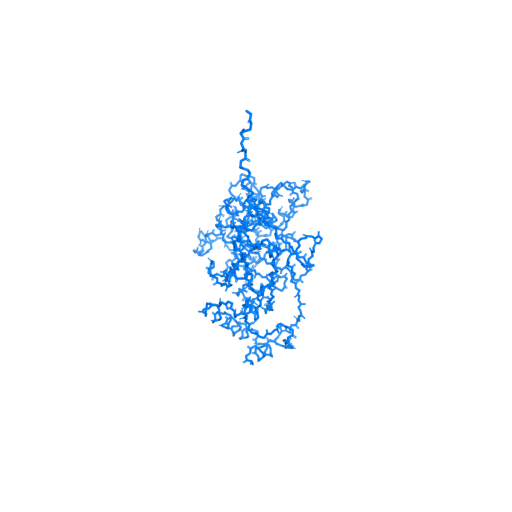. GLY A 1 205 ? -6.014 12.168 -10.633 1.00 92.94 205 GLY A N 1
ATOM 1564 C CA . GLY A 1 205 ? -4.958 12.299 -11.639 1.00 92.94 205 GLY A CA 1
ATOM 1565 C C . GLY A 1 205 ? -3.673 11.567 -11.214 1.00 92.94 205 GLY A C 1
ATOM 1566 O O . GLY A 1 205 ? -3.713 10.755 -10.284 1.00 92.94 205 GLY A O 1
ATOM 1567 N N . PRO A 1 206 ? -2.533 11.859 -11.864 1.00 95.56 206 PRO A N 1
ATOM 1568 C CA . PRO A 1 206 ? -1.227 11.359 -11.441 1.00 95.56 206 PRO A CA 1
ATOM 1569 C C . PRO A 1 206 ? -0.999 11.571 -9.940 1.00 95.56 206 PRO A C 1
ATOM 1571 O O . PRO A 1 206 ? -1.152 12.681 -9.426 1.00 95.56 206 PRO A O 1
ATOM 1574 N N . LEU A 1 207 ? -0.689 10.487 -9.236 1.00 93.81 207 LEU A N 1
ATOM 1575 C CA . LEU A 1 207 ? -0.409 10.483 -7.805 1.00 93.81 207 LEU A CA 1
ATOM 1576 C C . LEU A 1 207 ? 0.529 9.318 -7.507 1.00 93.81 207 LEU A C 1
ATOM 1578 O O . LEU A 1 207 ? 0.234 8.189 -7.887 1.00 93.81 207 LEU A O 1
ATOM 1582 N N . GLN A 1 208 ? 1.630 9.599 -6.805 1.00 90.12 208 GLN A N 1
ATOM 1583 C CA . GLN A 1 208 ? 2.706 8.631 -6.600 1.00 90.12 208 GLN A CA 1
ATOM 1584 C C . GLN A 1 208 ? 2.221 7.374 -5.868 1.00 90.12 208 GLN A C 1
ATOM 1586 O O . GLN A 1 208 ? 2.189 6.304 -6.456 1.00 90.12 208 GLN A O 1
ATOM 1591 N N . THR A 1 209 ? 1.757 7.522 -4.626 1.00 95.12 209 THR A N 1
ATOM 1592 C CA . THR A 1 209 ? 1.110 6.448 -3.860 1.00 95.12 209 THR A CA 1
ATOM 1593 C C . THR A 1 209 ? 0.050 7.056 -2.947 1.00 95.12 209 THR A C 1
ATOM 1595 O O . THR A 1 209 ? 0.274 8.103 -2.335 1.00 95.12 209 THR A O 1
ATOM 1598 N N . HIS A 1 210 ? -1.090 6.382 -2.814 1.00 97.94 210 HIS A N 1
ATOM 1599 C CA . HIS A 1 210 ? -2.129 6.673 -1.830 1.00 97.94 210 HIS A CA 1
ATOM 1600 C C . HIS A 1 210 ? -2.150 5.627 -0.716 1.00 97.94 210 HIS A C 1
ATOM 1602 O O . HIS A 1 210 ? -1.822 4.460 -0.938 1.00 97.94 210 HIS A O 1
ATOM 1608 N N . TYR A 1 211 ? -2.519 6.055 0.491 1.00 98.69 211 TYR A N 1
ATOM 1609 C CA . TYR A 1 211 ? -2.457 5.229 1.694 1.00 98.69 211 TYR A CA 1
ATOM 1610 C C . TYR A 1 211 ? -3.815 5.197 2.385 1.00 98.69 211 TYR A C 1
ATOM 1612 O O . TYR A 1 211 ? -4.378 6.231 2.753 1.00 98.69 211 TYR A O 1
ATOM 1620 N N . ILE A 1 212 ? -4.306 3.985 2.613 1.00 98.69 212 ILE A N 1
ATOM 1621 C CA . ILE A 1 212 ? -5.523 3.716 3.377 1.00 98.69 212 ILE A CA 1
ATOM 1622 C C . ILE A 1 212 ? -5.197 2.827 4.572 1.00 98.69 212 ILE A C 1
ATOM 1624 O O . ILE A 1 212 ? -4.084 2.309 4.699 1.00 98.69 212 ILE A O 1
ATOM 1628 N N . VAL A 1 213 ? -6.172 2.643 5.456 1.00 98.88 213 VAL A N 1
ATOM 1629 C CA . VAL A 1 213 ? -6.041 1.752 6.609 1.00 98.88 213 VAL A CA 1
ATOM 1630 C C . VAL A 1 213 ? -7.060 0.635 6.493 1.00 98.88 213 VAL A C 1
ATOM 1632 O O . VAL A 1 213 ? -8.198 0.858 6.099 1.00 98.88 213 VAL A O 1
ATOM 1635 N N . GLU A 1 214 ? -6.669 -0.574 6.863 1.00 98.81 214 GLU A N 1
ATOM 1636 C CA . GLU A 1 214 ? -7.601 -1.661 7.122 1.00 98.81 214 GLU A CA 1
ATOM 1637 C C . GLU A 1 214 ? -7.621 -1.964 8.616 1.00 98.81 214 GLU A C 1
ATOM 1639 O O . GLU A 1 214 ? -6.561 -2.143 9.215 1.00 98.81 214 GLU A O 1
ATOM 1644 N N . ALA A 1 215 ? -8.814 -2.054 9.200 1.00 98.81 215 ALA A N 1
ATOM 1645 C CA . ALA A 1 215 ? -9.030 -2.507 10.573 1.00 98.81 215 ALA A CA 1
ATOM 1646 C C . ALA A 1 215 ? -9.573 -3.939 10.563 1.00 98.81 215 ALA A C 1
ATOM 1648 O O . ALA A 1 215 ? -10.395 -4.269 9.714 1.00 98.81 215 ALA A O 1
ATOM 1649 N N . TYR A 1 216 ? -9.143 -4.805 11.475 1.00 98.75 216 TYR A N 1
ATOM 1650 C CA . TYR A 1 216 ? -9.695 -6.157 11.552 1.00 98.75 216 TYR A CA 1
ATOM 1651 C C . TYR A 1 216 ? -11.027 -6.162 12.314 1.00 98.75 216 TYR A C 1
ATOM 1653 O O . TYR A 1 216 ? -11.081 -5.780 13.482 1.00 98.75 216 TYR A O 1
ATOM 1661 N N . VAL A 1 217 ? -12.090 -6.623 11.658 1.00 98.56 217 VAL A N 1
ATOM 1662 C CA . VAL A 1 217 ? -13.437 -6.779 12.216 1.00 98.56 217 VAL A CA 1
ATOM 1663 C C . VAL A 1 217 ? -13.736 -8.277 12.334 1.00 98.56 217 VAL A C 1
ATOM 1665 O O . VAL A 1 217 ? -13.706 -8.975 11.318 1.00 98.56 217 VAL A O 1
ATOM 1668 N N . PRO A 1 218 ? -14.009 -8.817 13.536 1.00 97.38 218 PRO A N 1
ATOM 1669 C CA . PRO A 1 218 ? -14.423 -10.210 13.696 1.00 97.38 218 PRO A CA 1
ATOM 1670 C C . PRO A 1 218 ? -15.583 -10.577 12.763 1.00 97.38 218 PRO A C 1
ATOM 1672 O O . PRO A 1 218 ? -16.463 -9.758 12.526 1.00 97.38 218 PRO A O 1
ATOM 1675 N N . GLN A 1 219 ? -15.587 -11.809 12.247 1.00 92.94 219 GLN A N 1
ATOM 1676 C CA . GLN A 1 219 ? -16.581 -12.349 11.296 1.00 92.94 219 GLN A CA 1
ATOM 1677 C C . GLN A 1 219 ? -16.535 -11.759 9.873 1.00 92.94 219 GLN A C 1
ATOM 1679 O O . GLN A 1 219 ? -16.939 -12.445 8.943 1.00 92.94 219 GLN A O 1
ATOM 1684 N N . PHE A 1 220 ? -15.964 -10.567 9.679 1.00 96.75 220 PHE A N 1
ATOM 1685 C CA . PHE A 1 220 ? -15.790 -9.959 8.354 1.00 96.75 220 PHE A CA 1
ATOM 1686 C C . PHE A 1 220 ? -14.348 -10.063 7.824 1.00 96.75 220 PHE A C 1
ATOM 1688 O O . PHE A 1 220 ? -14.109 -10.335 6.648 1.00 96.75 220 PHE A O 1
ATOM 1695 N N . GLY A 1 221 ? -13.359 -9.864 8.696 1.00 97.19 221 GLY A N 1
ATOM 1696 C CA . GLY A 1 221 ? -11.946 -9.760 8.345 1.00 97.19 221 GLY A CA 1
ATOM 1697 C C . GLY A 1 221 ? -11.483 -8.308 8.220 1.00 97.19 221 GLY A C 1
ATOM 1698 O O . GLY A 1 221 ? -11.912 -7.429 8.962 1.00 97.19 221 GLY A O 1
ATOM 1699 N N . TRP A 1 222 ? -10.551 -8.040 7.308 1.00 97.94 222 TRP A N 1
ATOM 1700 C CA . TRP A 1 222 ? -9.995 -6.698 7.120 1.00 97.94 222 TRP A CA 1
ATOM 1701 C C . TRP A 1 222 ? -11.033 -5.761 6.495 1.00 97.94 222 TRP A C 1
ATOM 1703 O O . TRP A 1 222 ? -11.474 -6.002 5.374 1.00 97.94 222 TRP A O 1
ATOM 1713 N N . TYR A 1 223 ? -11.370 -4.677 7.188 1.00 98.50 223 TYR A N 1
ATOM 1714 C CA . TYR A 1 223 ? -12.341 -3.654 6.811 1.00 98.50 223 TYR A CA 1
ATOM 1715 C C . TYR A 1 223 ? -11.639 -2.369 6.348 1.00 98.50 223 TYR A C 1
ATOM 1717 O O . TYR A 1 223 ? -10.906 -1.764 7.136 1.00 98.50 223 TYR A O 1
ATOM 1725 N N . PRO A 1 224 ? -11.811 -1.951 5.079 1.00 98.44 224 PRO A N 1
ATOM 1726 C CA . PRO A 1 224 ? -11.059 -0.842 4.505 1.00 98.44 224 PRO A CA 1
ATOM 1727 C C . PRO A 1 224 ? -11.642 0.526 4.887 1.00 98.44 224 PRO A C 1
ATOM 1729 O O . PRO A 1 224 ? -12.851 0.763 4.820 1.00 98.44 224 PRO A O 1
ATOM 1732 N N . ILE A 1 225 ? -10.747 1.443 5.249 1.00 98.81 225 ILE A N 1
ATOM 1733 C CA . ILE A 1 225 ? -11.025 2.806 5.695 1.00 98.81 225 ILE A CA 1
ATOM 1734 C C . ILE A 1 225 ? -10.159 3.761 4.870 1.00 98.81 225 ILE A C 1
ATOM 1736 O O . ILE A 1 225 ? -8.932 3.782 4.998 1.00 98.81 225 ILE A O 1
ATOM 1740 N N . GLU A 1 226 ? -10.803 4.596 4.057 1.00 98.50 226 GLU A N 1
ATOM 1741 C CA . GLU A 1 226 ? -10.148 5.721 3.397 1.00 98.50 226 GLU A CA 1
ATOM 1742 C C . GLU A 1 226 ? -9.815 6.782 4.441 1.00 98.50 226 GLU A C 1
ATOM 1744 O O . GLU A 1 226 ? -10.678 7.533 4.905 1.00 98.50 226 GLU A O 1
ATOM 1749 N N . SER A 1 227 ? -8.545 6.801 4.831 1.00 98.31 227 SER A N 1
ATOM 1750 C CA . SER A 1 227 ? -8.056 7.575 5.967 1.00 98.31 227 SER A CA 1
ATOM 1751 C C . SER A 1 227 ? -8.059 9.081 5.722 1.00 98.31 227 SER A C 1
ATOM 1753 O O . SER A 1 227 ? -8.269 9.841 6.660 1.00 98.31 227 SER A O 1
ATOM 1755 N N . THR A 1 228 ? -7.889 9.526 4.474 1.00 97.56 228 THR A N 1
ATOM 1756 C CA . THR A 1 228 ? -7.826 10.958 4.141 1.00 97.56 228 THR A CA 1
ATOM 1757 C C . THR A 1 228 ? -9.212 11.589 4.172 1.00 97.56 228 THR A C 1
ATOM 1759 O O . THR A 1 228 ? -9.373 12.738 4.572 1.00 97.56 228 THR A O 1
ATOM 1762 N N . MET A 1 229 ? -10.230 10.830 3.756 1.00 97.25 229 MET A N 1
ATOM 1763 C CA . MET A 1 229 ? -11.625 11.283 3.750 1.00 97.25 229 MET A CA 1
ATOM 1764 C C . MET A 1 229 ? -12.404 10.842 4.994 1.00 97.25 229 MET A C 1
ATOM 1766 O O . MET A 1 229 ? -13.583 11.172 5.106 1.00 97.25 229 MET A O 1
ATOM 1770 N N . CYS A 1 230 ? -11.784 10.066 5.889 1.00 98.12 230 CYS A N 1
ATOM 1771 C CA . CYS A 1 230 ? -12.442 9.393 7.010 1.00 98.12 230 CYS A CA 1
ATOM 1772 C C . CYS A 1 230 ? -13.704 8.621 6.580 1.00 98.12 230 CYS A C 1
ATOM 1774 O O . CYS A 1 230 ? -14.747 8.694 7.232 1.00 98.12 230 CYS A O 1
ATOM 1776 N N . LYS A 1 231 ? -13.627 7.882 5.464 1.00 98.06 231 LYS A N 1
ATOM 1777 C CA . LYS A 1 231 ? -14.759 7.127 4.901 1.00 98.06 231 LYS A CA 1
ATOM 1778 C C . LYS A 1 231 ? -14.553 5.628 5.052 1.00 98.06 231 LYS A C 1
ATOM 1780 O O . LYS A 1 231 ? -13.469 5.108 4.814 1.00 98.06 231 LYS A O 1
ATOM 1785 N N . SER A 1 232 ? -15.618 4.930 5.423 1.00 97.50 232 SER A N 1
ATOM 1786 C CA . SER A 1 232 ? -15.683 3.472 5.360 1.00 97.50 232 SER A CA 1
ATOM 1787 C C . SER A 1 232 ? -17.139 3.010 5.198 1.00 97.50 232 SER A C 1
ATOM 1789 O O . SER A 1 232 ? -18.023 3.706 5.712 1.00 97.50 232 SER A O 1
ATOM 1791 N N . PRO A 1 233 ? -17.392 1.878 4.516 1.00 97.19 233 PRO A N 1
ATOM 1792 C CA . PRO A 1 233 ? -16.396 1.046 3.836 1.00 97.19 233 PRO A CA 1
ATOM 1793 C C . PRO A 1 233 ? -15.798 1.745 2.608 1.00 97.19 233 PRO A C 1
ATOM 1795 O O . PRO A 1 233 ? -16.405 2.656 2.046 1.00 97.19 233 PRO A O 1
ATOM 1798 N N . TRP A 1 234 ? -14.595 1.337 2.204 1.00 97.25 234 TRP A N 1
ATOM 1799 C CA . TRP A 1 234 ? -13.951 1.823 0.983 1.00 97.25 234 TRP A CA 1
ATOM 1800 C C . TRP A 1 234 ? -13.913 0.727 -0.097 1.00 97.25 234 TRP A C 1
ATOM 1802 O O . TRP A 1 234 ? -13.193 -0.260 0.077 1.00 97.25 234 TRP A O 1
ATOM 1812 N N . PRO A 1 235 ? -14.698 0.855 -1.185 1.00 96.00 235 PRO A N 1
ATOM 1813 C CA . PRO A 1 235 ? -14.713 -0.112 -2.282 1.00 96.00 235 PRO A CA 1
ATOM 1814 C C . PRO A 1 235 ? -13.349 -0.329 -2.948 1.00 96.00 235 PRO A C 1
ATOM 1816 O O . PRO A 1 235 ? -12.592 0.614 -3.176 1.00 96.00 235 PRO A O 1
ATOM 1819 N N . ASN A 1 236 ? -13.074 -1.578 -3.339 1.00 93.50 236 ASN A N 1
ATOM 1820 C CA . ASN A 1 236 ? -11.831 -1.982 -4.003 1.00 93.50 236 ASN A CA 1
ATOM 1821 C C . ASN A 1 236 ? -11.596 -1.226 -5.324 1.00 93.50 236 ASN A C 1
ATOM 1823 O O . ASN A 1 236 ? -10.453 -0.986 -5.693 1.00 93.50 236 ASN A O 1
ATOM 1827 N N . GLU A 1 237 ? -12.656 -0.828 -6.039 1.00 94.00 237 GLU A N 1
ATOM 1828 C CA . GLU A 1 237 ? -12.530 -0.142 -7.335 1.00 94.00 237 GLU A CA 1
ATOM 1829 C C . GLU A 1 237 ? -11.830 1.219 -7.245 1.00 94.00 237 GLU A C 1
ATOM 1831 O O . GLU A 1 237 ? -11.330 1.710 -8.256 1.00 94.00 237 GLU A O 1
ATOM 1836 N N . TYR A 1 238 ? -11.756 1.817 -6.053 1.00 96.06 238 TYR A N 1
ATOM 1837 C CA . TYR A 1 238 ? -11.144 3.125 -5.844 1.00 96.06 238 TYR A CA 1
ATOM 1838 C C . TYR A 1 238 ? -9.623 3.090 -5.672 1.00 96.06 238 TYR A C 1
ATOM 1840 O O . TYR A 1 238 ? -8.996 4.148 -5.708 1.00 96.06 238 TYR A O 1
ATOM 1848 N N . GLN A 1 239 ? -9.005 1.920 -5.491 1.00 96.44 239 GLN A N 1
ATOM 1849 C CA . GLN A 1 239 ? -7.552 1.812 -5.360 1.00 96.44 239 GLN A CA 1
ATOM 1850 C C . GLN A 1 239 ? -7.040 0.443 -5.804 1.00 96.44 239 GLN A C 1
ATOM 1852 O O . GLN A 1 239 ? -7.465 -0.585 -5.287 1.00 96.44 239 GLN A O 1
ATOM 1857 N N . VAL A 1 240 ? -6.032 0.446 -6.678 1.00 97.75 240 VAL A N 1
ATOM 1858 C CA . VAL A 1 240 ? -5.217 -0.742 -6.947 1.00 97.75 240 VAL A CA 1
ATOM 1859 C C . VAL A 1 240 ? -4.134 -0.834 -5.879 1.00 97.75 240 VAL A C 1
ATOM 1861 O O . VAL A 1 240 ? -3.212 -0.023 -5.848 1.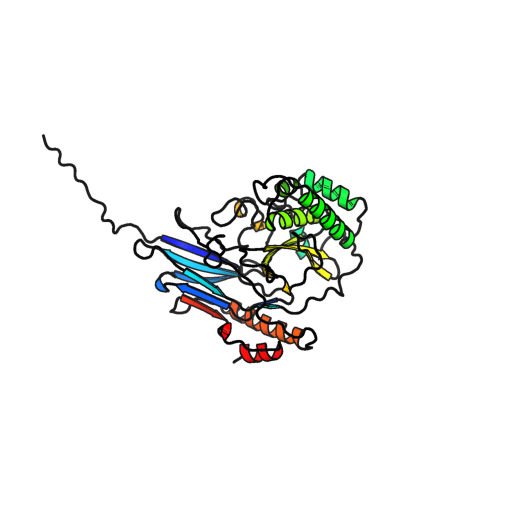00 97.75 240 VAL A O 1
ATOM 1864 N N . ASN A 1 241 ? -4.242 -1.811 -4.986 1.00 98.19 241 ASN A N 1
ATOM 1865 C CA . ASN A 1 241 ? -3.287 -2.013 -3.897 1.00 98.19 241 ASN A CA 1
ATOM 1866 C C . ASN A 1 241 ? -1.980 -2.625 -4.415 1.00 98.19 241 ASN A C 1
ATOM 1868 O O . ASN A 1 241 ? -2.028 -3.581 -5.192 1.00 98.19 241 ASN A O 1
ATOM 1872 N N . VAL A 1 242 ? -0.837 -2.131 -3.938 1.00 98.00 242 VAL A N 1
ATOM 1873 C CA . VAL A 1 242 ? 0.508 -2.633 -4.291 1.00 98.00 242 VAL A CA 1
ATOM 1874 C C . VAL A 1 242 ? 1.300 -3.148 -3.094 1.00 98.00 242 VAL A C 1
ATOM 1876 O O . VAL A 1 242 ? 2.188 -3.979 -3.252 1.00 98.00 242 VAL A O 1
ATOM 1879 N N . ALA A 1 243 ? 0.968 -2.712 -1.877 1.00 98.25 243 ALA A N 1
ATOM 1880 C CA . ALA A 1 243 ? 1.626 -3.223 -0.684 1.00 98.25 243 ALA A CA 1
ATOM 1881 C C . ALA A 1 243 ? 0.705 -3.194 0.535 1.00 98.25 243 ALA A C 1
ATOM 1883 O O . ALA A 1 243 ? 0.077 -2.181 0.845 1.00 98.25 243 ALA A O 1
ATOM 1884 N N . ILE A 1 244 ? 0.678 -4.305 1.270 1.00 98.56 244 ILE A N 1
ATOM 1885 C CA . ILE A 1 244 ? 0.239 -4.319 2.666 1.00 98.56 244 ILE A CA 1
ATOM 1886 C C . ILE A 1 244 ? 1.492 -4.064 3.496 1.00 98.56 244 ILE A C 1
ATOM 1888 O O . ILE A 1 244 ? 2.408 -4.887 3.496 1.00 98.56 244 ILE A O 1
ATOM 1892 N N . ILE A 1 245 ? 1.558 -2.912 4.155 1.00 98.44 245 ILE A N 1
ATOM 1893 C CA . ILE A 1 245 ? 2.786 -2.417 4.779 1.00 98.44 245 ILE A CA 1
ATOM 1894 C C . ILE A 1 245 ? 3.048 -3.184 6.072 1.00 98.44 245 ILE A C 1
ATOM 1896 O O . ILE A 1 245 ? 2.296 -2.989 7.017 1.00 98.44 245 ILE A O 1
ATOM 1900 N N . PRO A 1 246 ? 4.084 -4.035 6.176 1.00 97.75 246 PRO A N 1
ATOM 1901 C CA . PRO A 1 246 ? 4.401 -4.708 7.429 1.00 97.75 246 PRO A CA 1
ATOM 1902 C C . PRO A 1 246 ? 4.977 -3.717 8.456 1.00 97.75 246 PRO A C 1
ATOM 1904 O O . PRO A 1 246 ? 5.696 -2.795 8.064 1.00 97.75 246 PRO A O 1
ATOM 1907 N N . PRO A 1 247 ? 4.819 -3.949 9.776 1.00 97.88 247 PRO A N 1
ATOM 1908 C CA . PRO A 1 247 ? 5.327 -3.023 10.792 1.00 97.88 247 PRO A CA 1
ATOM 1909 C C . PRO A 1 247 ? 6.840 -2.766 10.727 1.00 97.88 247 PRO A C 1
ATOM 1911 O O . PRO A 1 247 ? 7.295 -1.725 11.194 1.00 97.88 247 PRO A O 1
ATOM 1914 N N . LYS A 1 248 ? 7.633 -3.681 10.134 1.00 97.88 248 LYS A N 1
ATOM 1915 C CA . LYS A 1 248 ? 9.067 -3.448 9.865 1.00 97.88 248 LYS A CA 1
ATOM 1916 C C . LYS A 1 248 ? 9.293 -2.197 9.006 1.00 97.88 248 LYS A C 1
ATOM 1918 O O . LYS A 1 248 ? 10.243 -1.472 9.250 1.00 97.88 248 LYS A O 1
ATOM 1923 N N . TYR A 1 249 ? 8.415 -1.916 8.045 1.00 98.31 249 TYR A N 1
ATOM 1924 C CA . TYR A 1 249 ? 8.554 -0.801 7.101 1.00 98.31 249 TYR A CA 1
ATOM 1925 C C . TYR A 1 249 ? 8.041 0.523 7.637 1.00 98.31 249 TYR A C 1
ATOM 1927 O O . TYR A 1 249 ? 8.256 1.551 7.010 1.00 98.31 249 TYR A O 1
ATOM 1935 N N . GLU A 1 250 ? 7.420 0.501 8.811 1.00 98.62 250 GLU A N 1
ATOM 1936 C CA . GLU A 1 250 ? 7.025 1.679 9.577 1.00 98.62 250 GLU A CA 1
ATOM 1937 C C . GLU A 1 250 ? 8.096 2.074 10.622 1.00 98.62 250 GLU A C 1
ATOM 1939 O O . GLU A 1 250 ? 7.866 2.953 11.460 1.00 98.62 250 GLU A O 1
ATOM 1944 N N . SER A 1 251 ? 9.243 1.381 10.650 1.00 98.31 251 SER A N 1
ATOM 1945 C CA . SER A 1 251 ? 10.330 1.669 11.587 1.00 98.31 251 SER A CA 1
ATOM 1946 C C .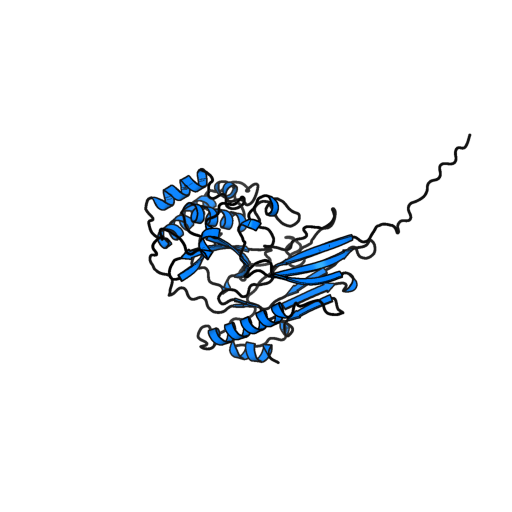 SER A 1 251 ? 11.076 2.942 11.192 1.00 98.31 251 SER A C 1
ATOM 1948 O O . SER A 1 251 ? 11.072 3.351 10.031 1.00 98.31 251 SER A O 1
ATOM 1950 N N . LYS A 1 252 ? 11.751 3.577 12.152 1.00 97.69 252 LYS A N 1
ATOM 1951 C CA . LYS A 1 252 ? 12.508 4.803 11.878 1.00 97.69 252 LYS A CA 1
ATOM 1952 C C . LYS A 1 252 ? 13.654 4.544 10.903 1.00 97.69 252 LYS A C 1
ATOM 1954 O O . LYS A 1 252 ? 13.967 5.395 10.086 1.00 97.69 252 LYS A O 1
ATOM 1959 N N . GLU A 1 253 ? 14.272 3.375 10.978 1.00 97.19 253 GLU A N 1
ATOM 1960 C CA . GLU A 1 253 ? 15.410 2.993 10.143 1.00 97.19 253 GLU A CA 1
ATOM 1961 C C . GLU A 1 253 ? 15.036 2.973 8.656 1.00 97.19 253 GLU A C 1
ATOM 1963 O O . GLU A 1 253 ? 15.846 3.366 7.824 1.00 97.19 253 GLU A O 1
ATOM 1968 N N . LEU A 1 254 ? 13.807 2.557 8.331 1.00 96.94 254 LEU A N 1
ATOM 1969 C CA . LEU A 1 254 ? 13.354 2.373 6.950 1.00 96.94 254 LEU A CA 1
ATOM 1970 C C . LEU A 1 254 ? 12.413 3.482 6.456 1.00 96.94 254 LEU A C 1
ATOM 1972 O O . LEU A 1 254 ? 12.399 3.794 5.268 1.00 96.94 254 LEU A O 1
ATOM 1976 N N . ALA A 1 255 ? 11.638 4.098 7.350 1.00 97.75 255 ALA A N 1
ATOM 1977 C CA . ALA A 1 255 ? 10.635 5.102 6.995 1.00 97.75 255 ALA A CA 1
ATOM 1978 C C . ALA A 1 255 ? 11.075 6.551 7.243 1.00 97.75 255 ALA A C 1
ATOM 1980 O O . ALA A 1 255 ? 10.291 7.474 7.017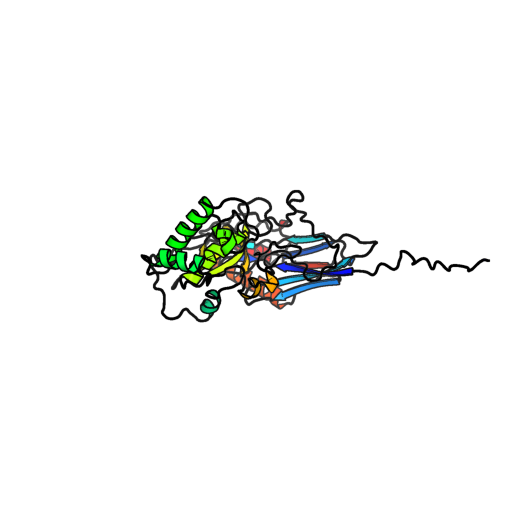 1.00 97.75 255 ALA A O 1
ATOM 1981 N N . ASN A 1 256 ? 12.293 6.791 7.736 1.00 96.56 256 ASN A N 1
ATOM 1982 C CA . ASN A 1 256 ? 12.826 8.149 7.823 1.00 96.56 256 ASN A CA 1
ATOM 1983 C C . ASN A 1 256 ? 13.104 8.722 6.416 1.00 96.56 256 ASN A C 1
ATOM 1985 O O . ASN A 1 256 ? 12.949 8.040 5.402 1.00 96.56 256 ASN A O 1
ATOM 1989 N N . TRP A 1 257 ? 13.480 10.000 6.360 1.00 95.44 257 TRP A N 1
ATOM 1990 C CA . TRP A 1 257 ? 13.809 10.702 5.123 1.00 95.44 257 TRP A CA 1
ATOM 1991 C C . TRP A 1 257 ? 14.804 9.917 4.267 1.00 95.44 257 TRP A C 1
ATOM 1993 O O . TRP A 1 257 ? 15.913 9.615 4.711 1.00 95.44 257 TRP A O 1
ATOM 2003 N N . ARG A 1 258 ? 14.397 9.623 3.032 1.00 93.25 258 ARG A N 1
ATOM 2004 C CA . ARG A 1 258 ? 15.177 8.889 2.030 1.00 93.25 258 ARG A CA 1
ATOM 2005 C C . ARG A 1 258 ? 14.911 9.470 0.634 1.00 93.25 258 ARG A C 1
ATOM 2007 O O . ARG A 1 258 ? 13.948 10.224 0.491 1.00 93.25 258 ARG A O 1
ATOM 2014 N N . PRO A 1 259 ? 15.709 9.138 -0.398 1.00 88.75 259 PRO A N 1
ATOM 2015 C CA . PRO A 1 259 ? 15.662 9.822 -1.695 1.00 88.75 259 PRO A CA 1
ATOM 2016 C C . PRO A 1 259 ? 14.265 9.979 -2.314 1.00 88.75 259 PRO A C 1
ATOM 2018 O O . PRO A 1 259 ? 13.986 11.017 -2.902 1.00 88.75 259 PRO A O 1
ATOM 2021 N N . GLN A 1 260 ? 13.389 8.980 -2.155 1.00 87.31 260 GLN A N 1
ATOM 2022 C CA . GLN A 1 260 ? 12.040 8.968 -2.739 1.00 87.31 260 GLN A CA 1
ATOM 2023 C C . GLN A 1 260 ? 10.910 9.158 -1.713 1.00 87.31 260 GLN A C 1
ATOM 2025 O O . GLN A 1 260 ? 9.740 9.182 -2.078 1.00 87.31 260 GLN A O 1
ATOM 2030 N N . GLY A 1 261 ? 11.229 9.293 -0.422 1.00 91.75 261 GLY A N 1
ATOM 2031 C CA . GLY A 1 261 ? 10.237 9.262 0.650 1.00 91.75 261 GLY A CA 1
ATOM 2032 C C . GLY A 1 261 ? 10.502 10.302 1.728 1.00 91.75 261 GLY A C 1
ATOM 2033 O O . GLY A 1 261 ? 11.570 10.328 2.344 1.00 91.75 261 GLY A O 1
ATOM 2034 N N . ALA A 1 262 ? 9.496 11.133 2.008 1.00 95.06 262 ALA A N 1
ATOM 2035 C CA . ALA A 1 262 ? 9.499 11.958 3.209 1.00 95.06 262 ALA A CA 1
ATOM 2036 C C . ALA A 1 262 ? 9.497 11.076 4.469 1.00 95.06 262 ALA A C 1
ATOM 2038 O O . ALA A 1 262 ? 8.994 9.950 4.452 1.00 95.06 262 ALA A O 1
ATOM 2039 N N . GLY A 1 263 ? 10.014 11.601 5.583 1.00 97.56 263 GLY A N 1
ATOM 2040 C CA . GLY A 1 263 ? 9.921 10.903 6.864 1.00 97.56 263 GLY A CA 1
ATOM 2041 C C . GLY A 1 263 ? 8.465 10.545 7.178 1.00 97.56 263 GLY A C 1
ATOM 2042 O O . GLY A 1 263 ? 7.588 11.393 7.055 1.00 97.56 263 GLY A O 1
ATOM 2043 N N . GLY A 1 264 ? 8.198 9.298 7.550 1.00 97.75 264 GLY A N 1
ATOM 2044 C CA . GLY A 1 264 ? 6.859 8.772 7.827 1.00 97.75 264 GLY A CA 1
ATOM 2045 C C . GLY A 1 264 ? 6.227 8.007 6.659 1.00 97.75 264 GLY A C 1
ATOM 2046 O O . GLY A 1 264 ? 5.234 7.313 6.878 1.00 97.75 264 GLY A O 1
ATOM 2047 N N . VAL A 1 265 ? 6.798 8.081 5.448 1.00 98.00 265 VAL A N 1
ATOM 2048 C CA . VAL A 1 265 ? 6.411 7.215 4.322 1.00 98.00 265 VAL A CA 1
ATOM 2049 C C . VAL A 1 265 ? 6.997 5.821 4.540 1.00 98.00 265 VAL A C 1
ATOM 2051 O O . VAL A 1 265 ? 8.224 5.701 4.568 1.00 98.00 265 VAL A O 1
ATOM 2054 N N . PRO A 1 266 ? 6.183 4.759 4.670 1.00 97.81 266 PRO A N 1
ATOM 2055 C CA . PRO A 1 266 ? 6.718 3.420 4.879 1.00 97.81 266 PRO A CA 1
ATOM 2056 C C . PRO A 1 266 ? 7.603 2.949 3.719 1.00 97.81 266 PRO A C 1
ATOM 2058 O O . PRO A 1 266 ? 7.377 3.314 2.566 1.00 97.81 266 PRO A O 1
ATOM 2061 N N . PHE A 1 267 ? 8.620 2.147 4.008 1.00 97.56 267 PHE A N 1
ATOM 2062 C CA . PHE A 1 267 ? 9.506 1.592 2.977 1.00 97.56 267 PHE A CA 1
ATOM 2063 C C . PHE A 1 267 ? 8.780 0.613 2.040 1.00 97.56 267 PHE A C 1
ATOM 2065 O O . PHE A 1 267 ? 7.824 -0.042 2.458 1.00 97.56 267 PHE A O 1
ATOM 2072 N N . LEU A 1 268 ? 9.232 0.526 0.781 1.00 96.56 268 LEU A N 1
ATOM 2073 C CA . LEU A 1 268 ? 8.673 -0.344 -0.270 1.00 96.56 268 LEU A CA 1
ATOM 2074 C C . LEU A 1 268 ? 7.160 -0.177 -0.473 1.00 96.56 268 LEU A C 1
ATOM 2076 O O . LEU A 1 268 ? 6.426 -1.122 -0.755 1.00 96.56 268 LEU A O 1
ATOM 2080 N N . SER A 1 269 ? 6.701 1.064 -0.334 1.00 95.31 269 SER A N 1
ATOM 2081 C CA . SER A 1 269 ? 5.338 1.491 -0.668 1.00 95.31 269 SER A CA 1
ATOM 2082 C C . SER A 1 269 ? 5.282 2.402 -1.903 1.00 95.31 269 SER A C 1
ATOM 2084 O O . SER A 1 269 ? 4.205 2.759 -2.374 1.00 95.31 269 SER A O 1
ATOM 2086 N N . LEU A 1 270 ? 6.450 2.759 -2.434 1.00 94.69 270 LEU A N 1
ATOM 2087 C CA . LEU A 1 270 ? 6.684 3.549 -3.640 1.00 94.69 270 LEU A CA 1
ATOM 2088 C C . LEU A 1 270 ? 7.981 3.055 -4.305 1.00 94.69 270 LEU A C 1
ATOM 2090 O O . LEU A 1 270 ? 8.602 2.117 -3.802 1.00 94.69 270 LEU A O 1
ATOM 2094 N N . THR A 1 271 ? 8.391 3.675 -5.411 1.00 94.94 271 THR A N 1
ATOM 2095 C CA . THR A 1 271 ? 9.676 3.403 -6.076 1.00 94.94 271 THR A CA 1
ATOM 2096 C C . THR A 1 271 ? 10.850 3.652 -5.126 1.00 94.94 271 THR A C 1
ATOM 2098 O O . THR A 1 271 ? 11.058 4.781 -4.693 1.00 94.94 271 THR A O 1
ATOM 2101 N N . GLU A 1 272 ? 11.654 2.633 -4.821 1.00 95.25 272 GLU A N 1
ATOM 2102 C CA . GLU A 1 272 ? 12.838 2.783 -3.963 1.00 95.25 272 GLU A CA 1
ATOM 2103 C C . GLU A 1 272 ? 14.134 2.669 -4.766 1.00 95.25 272 GLU A C 1
ATOM 2105 O O . GLU A 1 272 ? 14.236 1.882 -5.703 1.00 95.25 272 GLU A O 1
ATOM 2110 N N . ILE A 1 273 ? 15.157 3.409 -4.339 1.00 95.00 273 ILE A N 1
ATOM 2111 C CA . ILE A 1 273 ? 16.529 3.325 -4.861 1.00 95.00 273 ILE A CA 1
ATOM 2112 C C . ILE A 1 273 ? 17.533 3.261 -3.698 1.00 95.00 273 ILE A C 1
ATOM 2114 O O . ILE A 1 273 ? 18.311 4.195 -3.501 1.00 95.00 273 ILE A O 1
ATOM 2118 N N . PRO A 1 274 ? 17.472 2.211 -2.855 1.00 89.75 274 PRO A N 1
ATOM 2119 C CA . PRO A 1 274 ? 18.148 2.196 -1.555 1.00 89.75 274 PRO A CA 1
ATOM 2120 C C . PRO A 1 274 ? 19.675 2.300 -1.659 1.00 89.75 274 PRO A C 1
ATOM 2122 O O . PRO A 1 274 ? 20.301 2.888 -0.782 1.00 89.75 274 PRO A O 1
ATOM 2125 N N . ASP A 1 275 ? 20.245 1.783 -2.750 1.00 89.56 275 ASP A N 1
ATOM 2126 C CA . ASP A 1 275 ? 21.692 1.674 -2.960 1.00 89.56 275 ASP A CA 1
ATOM 2127 C C . ASP A 1 275 ? 22.214 2.656 -4.023 1.00 89.56 275 ASP A C 1
ATOM 2129 O O . ASP A 1 275 ? 23.345 2.529 -4.493 1.00 89.56 275 ASP A O 1
ATOM 2133 N N . ALA A 1 276 ? 21.392 3.617 -4.459 1.00 89.44 276 ALA A N 1
ATOM 2134 C CA . ALA A 1 276 ? 21.794 4.540 -5.513 1.00 89.44 276 ALA A CA 1
ATOM 2135 C C . ALA A 1 276 ? 22.916 5.488 -5.050 1.00 89.44 276 ALA A C 1
ATOM 2137 O O . ALA A 1 276 ? 22.803 6.107 -3.985 1.00 89.44 276 ALA A O 1
ATOM 2138 N N . PRO A 1 277 ? 23.982 5.659 -5.858 1.00 88.69 277 PRO A N 1
ATOM 2139 C CA . PRO A 1 277 ? 25.040 6.614 -5.566 1.00 88.69 277 PRO A CA 1
ATOM 2140 C C . PRO A 1 277 ? 24.531 8.048 -5.407 1.00 88.69 277 PRO A C 1
ATOM 2142 O O . PRO A 1 277 ? 23.536 8.467 -6.005 1.00 88.69 277 PRO A O 1
ATOM 2145 N N . SER A 1 278 ? 25.280 8.840 -4.637 1.00 84.69 278 SER A N 1
ATOM 2146 C CA . SER A 1 278 ? 25.028 10.276 -4.511 1.00 84.69 278 SER A CA 1
ATOM 2147 C C . SER A 1 278 ? 25.083 10.949 -5.887 1.00 84.69 278 SER A C 1
ATOM 2149 O O . SER A 1 278 ? 26.075 10.823 -6.603 1.00 84.69 278 SER A O 1
ATOM 215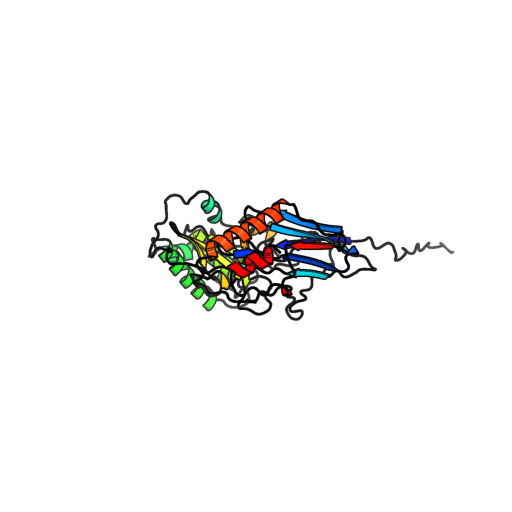1 N N . GLY A 1 279 ? 24.016 11.664 -6.250 1.00 86.50 279 GLY A N 1
ATOM 2152 C CA . GLY A 1 279 ? 23.877 12.339 -7.545 1.00 86.50 279 GLY A CA 1
ATOM 2153 C C . GLY A 1 279 ? 22.912 11.659 -8.517 1.00 86.50 279 GLY A C 1
ATOM 2154 O O . GLY A 1 279 ? 22.507 12.299 -9.486 1.00 86.50 279 GLY A O 1
ATOM 2155 N N . ILE A 1 280 ? 22.481 10.423 -8.244 1.00 90.25 280 ILE A N 1
ATOM 2156 C CA . ILE A 1 280 ? 21.385 9.802 -8.992 1.00 90.25 280 ILE A CA 1
ATOM 2157 C C . ILE A 1 280 ? 20.060 10.444 -8.587 1.00 90.25 280 ILE A C 1
ATOM 2159 O O . ILE A 1 280 ? 19.737 10.570 -7.404 1.00 90.25 280 ILE A O 1
ATOM 2163 N N . ILE A 1 281 ? 19.284 10.853 -9.590 1.00 89.94 281 ILE A N 1
ATOM 2164 C CA . ILE A 1 281 ? 17.977 11.483 -9.413 1.00 89.94 281 ILE A CA 1
ATOM 2165 C C . ILE A 1 281 ? 16.948 10.654 -10.171 1.00 89.94 281 ILE A C 1
ATOM 2167 O O . ILE A 1 281 ? 17.069 10.466 -11.379 1.00 89.94 281 ILE A O 1
ATOM 2171 N N . VAL A 1 282 ? 15.905 10.217 -9.471 1.00 90.69 282 VAL A N 1
ATOM 2172 C CA . VAL A 1 282 ? 14.721 9.615 -10.095 1.00 90.69 282 VAL A CA 1
ATOM 2173 C C . VAL A 1 282 ? 13.754 10.733 -10.459 1.00 90.69 282 VAL A C 1
ATOM 2175 O O . VAL A 1 282 ? 13.467 11.604 -9.632 1.00 90.69 282 VAL A O 1
ATOM 2178 N N . ARG A 1 283 ? 13.270 10.718 -11.702 1.00 91.38 283 ARG A N 1
ATOM 2179 C CA . ARG A 1 283 ? 12.291 11.684 -12.201 1.00 91.38 283 ARG A CA 1
ATOM 2180 C C . ARG A 1 283 ? 11.010 10.979 -12.601 1.00 91.38 283 ARG A C 1
ATOM 2182 O O . ARG A 1 283 ? 11.040 10.078 -13.433 1.00 91.38 283 ARG A O 1
ATOM 2189 N N . GLY A 1 284 ? 9.896 11.440 -12.049 1.00 92.62 284 GLY A N 1
ATOM 2190 C CA . GLY A 1 284 ? 8.578 11.003 -12.472 1.00 92.62 284 GLY A CA 1
ATOM 2191 C C . GLY A 1 284 ? 8.227 11.546 -13.851 1.00 92.62 284 GLY A C 1
ATOM 2192 O O . GLY A 1 284 ? 8.295 12.753 -14.086 1.00 92.62 284 GLY A O 1
ATOM 2193 N N . THR A 1 285 ? 7.881 10.648 -14.771 1.00 93.00 285 THR A N 1
ATOM 2194 C CA . THR A 1 285 ? 7.626 10.973 -16.183 1.00 93.00 285 THR A CA 1
ATOM 2195 C C . THR A 1 285 ? 6.143 11.110 -16.521 1.00 93.00 285 THR A C 1
ATOM 2197 O O . THR A 1 285 ? 5.818 11.641 -17.581 1.00 93.00 285 THR A O 1
ATOM 2200 N N . ILE A 1 286 ? 5.241 10.686 -15.630 1.00 94.69 286 ILE A N 1
ATOM 2201 C CA . ILE A 1 286 ? 3.788 10.749 -15.843 1.00 94.69 286 ILE A CA 1
ATOM 2202 C C . ILE A 1 286 ? 3.256 12.169 -15.608 1.00 94.69 286 ILE A C 1
ATOM 2204 O O . ILE A 1 286 ? 2.484 12.680 -16.416 1.00 94.69 286 ILE A O 1
ATOM 2208 N N . ASP A 1 287 ? 3.701 12.826 -14.535 1.00 93.50 287 ASP A N 1
ATOM 2209 C CA . ASP A 1 287 ? 3.527 14.267 -14.329 1.00 93.50 287 ASP A CA 1
ATOM 2210 C C . ASP A 1 287 ? 4.866 14.889 -13.902 1.00 93.50 287 ASP A C 1
ATOM 2212 O O . ASP A 1 287 ? 5.190 14.925 -12.708 1.00 93.50 287 ASP A O 1
ATOM 2216 N N . PRO A 1 288 ? 5.654 15.400 -14.865 1.00 88.69 288 PRO A N 1
ATOM 2217 C CA . PRO A 1 288 ? 6.953 16.002 -14.584 1.00 88.69 288 PRO A CA 1
ATOM 2218 C C . PRO A 1 288 ? 6.884 17.257 -13.708 1.00 88.69 288 PRO A C 1
ATOM 2220 O O . PRO A 1 288 ? 7.857 17.567 -13.022 1.00 88.69 288 PRO A O 1
ATOM 2223 N N . ALA A 1 289 ? 5.760 17.985 -13.705 1.00 90.56 289 ALA A N 1
ATOM 2224 C CA . ALA A 1 289 ? 5.613 19.194 -12.894 1.00 90.56 289 ALA A CA 1
ATOM 2225 C C . ALA A 1 289 ? 5.498 18.858 -11.401 1.00 90.56 289 ALA A C 1
ATOM 2227 O O . ALA A 1 289 ? 5.957 19.625 -10.554 1.00 90.56 289 ALA A O 1
ATOM 2228 N N . GLN A 1 290 ? 4.920 17.698 -11.090 1.00 88.62 290 GLN A N 1
ATOM 2229 C CA . GLN A 1 290 ? 4.783 17.181 -9.727 1.00 88.62 290 GLN A CA 1
ATOM 2230 C C . GLN A 1 290 ? 5.816 16.101 -9.383 1.00 88.62 290 GLN A C 1
ATOM 2232 O O . GLN A 1 290 ? 5.802 15.581 -8.270 1.00 88.62 290 GLN A O 1
ATOM 2237 N N . ASN A 1 291 ? 6.715 15.778 -10.318 1.00 90.88 291 ASN A N 1
ATOM 2238 C CA . ASN A 1 291 ? 7.654 14.663 -10.217 1.00 90.88 291 ASN A CA 1
ATOM 2239 C C . ASN A 1 291 ? 6.956 13.324 -9.905 1.00 90.88 291 ASN A C 1
ATOM 2241 O O . ASN A 1 291 ? 7.425 12.553 -9.072 1.00 90.88 291 ASN A O 1
ATOM 2245 N N . CYS A 1 292 ? 5.821 13.058 -10.556 1.00 93.00 292 CYS A N 1
ATOM 2246 C CA . CYS A 1 292 ? 5.041 11.841 -10.354 1.00 93.00 292 CYS A CA 1
ATOM 2247 C C . CYS A 1 292 ? 5.303 10.814 -11.464 1.00 93.00 292 CYS A C 1
ATOM 2249 O O . CYS A 1 292 ? 5.241 11.127 -12.653 1.00 93.00 292 CYS A O 1
ATOM 2251 N N . ASP A 1 293 ? 5.595 9.580 -11.065 1.00 93.06 293 ASP A N 1
ATOM 2252 C CA . ASP A 1 293 ? 5.861 8.407 -11.905 1.00 93.06 293 ASP A CA 1
ATOM 2253 C C . ASP A 1 293 ? 4.657 7.454 -12.026 1.00 93.06 293 ASP A C 1
ATOM 2255 O O . ASP A 1 293 ? 4.743 6.454 -12.732 1.00 93.06 293 ASP A O 1
ATOM 2259 N N . HIS A 1 294 ? 3.522 7.759 -11.388 1.00 95.06 294 HIS A N 1
ATOM 2260 C CA . HIS A 1 294 ? 2.383 6.845 -11.303 1.00 95.06 294 HIS A CA 1
ATOM 2261 C C . HIS A 1 294 ? 1.055 7.485 -11.706 1.00 95.06 294 HIS A C 1
ATOM 2263 O O . HIS A 1 294 ? 0.730 8.619 -11.352 1.00 95.06 294 HIS A O 1
ATOM 2269 N N . GLN A 1 295 ? 0.232 6.698 -12.395 1.00 95.81 295 GLN A N 1
ATOM 2270 C CA . GLN A 1 295 ? -1.183 6.980 -12.592 1.00 95.81 295 GLN A CA 1
ATOM 2271 C C . GLN A 1 295 ? -1.963 5.669 -12.658 1.00 95.81 295 GLN A C 1
ATOM 2273 O O . GLN A 1 295 ? -1.596 4.742 -13.377 1.00 95.81 295 GLN A O 1
ATOM 2278 N N . CYS A 1 296 ? -3.087 5.624 -11.948 1.00 96.81 296 CYS A N 1
ATOM 2279 C CA . CYS A 1 296 ? -4.082 4.570 -12.066 1.00 96.81 296 CYS A CA 1
ATOM 2280 C C . CYS A 1 296 ? -5.374 5.172 -12.612 1.00 96.81 296 CYS A C 1
ATOM 2282 O O . CYS A 1 296 ? -5.752 6.288 -12.266 1.00 96.81 296 CYS A O 1
ATOM 2284 N N . LYS A 1 297 ? -6.047 4.435 -13.494 1.00 95.00 297 LYS A N 1
ATOM 2285 C CA . LYS A 1 297 ? -7.352 4.817 -14.028 1.00 95.00 297 LYS A CA 1
ATOM 2286 C C . LYS A 1 297 ? -8.186 3.579 -14.299 1.00 95.00 297 LYS A C 1
ATOM 2288 O O . LYS A 1 297 ? -7.661 2.550 -14.724 1.00 95.00 297 LYS A O 1
ATOM 2293 N N . MET A 1 298 ? -9.494 3.700 -14.110 1.00 94.50 298 MET A N 1
ATOM 2294 C CA . MET A 1 298 ? -10.431 2.695 -14.595 1.00 94.50 298 MET A CA 1
ATOM 2295 C C . MET A 1 298 ? -10.450 2.743 -16.126 1.00 94.50 298 MET A C 1
ATOM 2297 O O . MET A 1 298 ? -10.844 3.747 -16.714 1.00 94.50 298 MET A O 1
ATOM 2301 N N . VAL A 1 299 ? -9.987 1.672 -16.771 1.00 93.75 299 VAL A N 1
ATOM 2302 C CA . VAL A 1 299 ? -9.953 1.584 -18.243 1.00 93.75 299 VAL A CA 1
ATOM 2303 C C . VAL A 1 299 ? -11.233 0.993 -18.825 1.00 93.75 299 VAL A C 1
ATOM 2305 O O . VAL A 1 299 ? -11.592 1.306 -19.956 1.00 93.75 299 VAL A O 1
ATOM 2308 N N . ARG A 1 300 ? -11.930 0.151 -18.055 1.00 92.75 300 ARG A N 1
ATOM 2309 C CA . ARG A 1 300 ? -13.176 -0.505 -18.452 1.00 92.75 300 ARG A CA 1
ATOM 2310 C C . ARG A 1 300 ? -13.975 -0.895 -17.212 1.00 92.75 300 ARG A C 1
ATOM 2312 O O . ARG A 1 300 ? -13.389 -1.201 -16.175 1.00 92.75 300 ARG A O 1
ATOM 2319 N N . LYS A 1 301 ? -15.303 -0.880 -17.328 1.00 93.44 301 LYS A N 1
ATOM 2320 C CA . LYS A 1 301 ? -16.228 -1.329 -16.286 1.00 93.44 301 LYS A CA 1
ATOM 2321 C C . LYS A 1 301 ? -16.974 -2.562 -16.779 1.00 93.44 301 LYS A C 1
ATOM 2323 O O . LYS A 1 301 ? -17.536 -2.533 -17.869 1.00 93.44 301 LYS A O 1
ATOM 2328 N N . PHE A 1 302 ? -16.978 -3.612 -15.969 1.00 93.94 302 PHE A N 1
ATOM 2329 C CA . PHE A 1 302 ? -17.738 -4.832 -16.226 1.00 93.94 302 PHE A CA 1
ATOM 2330 C C . PHE A 1 302 ? -19.057 -4.842 -15.443 1.00 93.94 302 PHE A C 1
ATOM 2332 O O . PHE A 1 302 ? -19.146 -4.175 -14.405 1.00 93.94 302 PHE A O 1
ATOM 2339 N N . PRO A 1 303 ? -20.076 -5.588 -15.910 1.00 90.94 303 PRO A N 1
ATOM 2340 C CA . PRO A 1 303 ? -21.299 -5.815 -15.146 1.00 90.94 303 PRO A CA 1
ATOM 2341 C C . PRO A 1 303 ? -20.998 -6.469 -13.790 1.00 90.94 303 PRO A C 1
ATOM 2343 O O . PRO A 1 303 ? -20.231 -7.427 -13.699 1.00 90.94 303 PRO A O 1
ATOM 2346 N N . THR A 1 304 ? -21.577 -5.943 -12.711 1.00 88.06 304 THR A N 1
ATOM 2347 C CA . THR A 1 304 ? -21.345 -6.450 -11.344 1.00 88.06 304 THR A CA 1
ATOM 2348 C C . THR A 1 304 ? -22.197 -7.670 -11.003 1.00 88.06 304 THR A C 1
ATOM 2350 O O . THR A 1 304 ? -21.880 -8.389 -10.063 1.00 88.06 304 THR A O 1
ATOM 2353 N N . ASP A 1 305 ? -23.274 -7.889 -11.752 1.00 85.12 305 ASP A N 1
ATOM 2354 C CA . ASP A 1 305 ? -24.237 -8.986 -11.635 1.00 85.12 305 ASP A CA 1
ATOM 2355 C C . ASP A 1 305 ? -23.850 -10.230 -12.454 1.00 85.12 305 ASP A C 1
ATOM 2357 O O . ASP A 1 305 ? -24.601 -11.203 -12.500 1.00 85.12 305 ASP A O 1
ATOM 2361 N N . ASP A 1 306 ? -22.661 -10.233 -13.065 1.00 80.75 306 ASP A N 1
ATOM 2362 C CA . ASP A 1 306 ? -22.121 -11.409 -13.739 1.00 80.75 306 ASP A CA 1
ATOM 2363 C C . ASP A 1 306 ? -21.814 -12.524 -12.719 1.00 80.75 306 ASP A C 1
ATOM 2365 O O . ASP A 1 306 ? -20.935 -12.404 -11.861 1.00 80.75 306 ASP A O 1
ATOM 2369 N N . GLY A 1 307 ? -22.527 -13.648 -12.818 1.00 85.38 307 GLY A N 1
ATOM 2370 C CA . GLY A 1 307 ? -22.345 -14.805 -11.936 1.00 85.38 307 GLY A CA 1
ATOM 2371 C C . GLY A 1 307 ? -20.959 -15.463 -12.013 1.00 85.38 307 GLY A C 1
ATOM 2372 O O . GLY A 1 307 ? -20.666 -16.350 -11.213 1.00 85.38 307 GLY A O 1
ATOM 2373 N N . GLN A 1 308 ? -20.095 -15.047 -12.944 1.00 90.62 308 GLN A N 1
ATOM 2374 C CA . GLN A 1 308 ? -18.780 -15.642 -13.182 1.00 90.62 308 GLN A CA 1
ATOM 2375 C C . GLN A 1 308 ? -17.641 -14.983 -12.393 1.00 90.62 308 GLN A C 1
ATOM 2377 O O . GLN A 1 308 ? -16.535 -15.529 -12.384 1.00 90.62 308 GLN A O 1
ATOM 2382 N N . TRP A 1 309 ? -17.879 -13.865 -11.689 1.00 93.56 309 TRP A N 1
ATOM 2383 C CA . TRP A 1 309 ? -16.832 -13.103 -10.986 1.00 93.56 309 TRP A CA 1
ATOM 2384 C C . TRP A 1 309 ? -15.905 -13.958 -10.117 1.00 93.56 309 TRP A C 1
ATOM 2386 O O . TRP A 1 309 ? -14.686 -13.805 -10.195 1.00 93.56 309 TRP A O 1
ATOM 2396 N N . ALA A 1 310 ? -16.460 -14.862 -9.304 1.00 93.12 310 ALA A N 1
ATOM 2397 C CA . ALA A 1 310 ? -15.663 -15.715 -8.422 1.00 93.12 310 ALA A CA 1
ATOM 2398 C C . ALA A 1 310 ? -14.714 -16.624 -9.222 1.00 93.12 310 ALA A C 1
ATOM 2400 O O . ALA A 1 310 ? -13.508 -16.623 -8.981 1.00 93.12 310 ALA A O 1
ATOM 2401 N N . SER A 1 311 ? -15.244 -17.324 -10.230 1.00 94.19 311 SER A N 1
ATOM 2402 C CA . SER A 1 311 ? -14.463 -18.243 -11.066 1.00 94.19 311 SER A CA 1
ATOM 2403 C C . SER A 1 311 ? -13.361 -17.528 -11.856 1.00 94.19 311 SER A C 1
ATOM 2405 O O . SER A 1 311 ? -12.227 -18.003 -11.916 1.00 94.19 311 SER A O 1
ATOM 2407 N N . VAL A 1 312 ? -13.667 -16.346 -12.395 1.00 95.19 312 VAL A N 1
ATOM 2408 C CA . VAL A 1 312 ? -12.727 -15.522 -13.159 1.00 95.19 312 VAL A CA 1
ATOM 2409 C C . VAL A 1 312 ? -11.609 -15.003 -12.260 1.00 95.19 312 VAL A C 1
ATOM 2411 O O . VAL A 1 312 ? -10.435 -15.108 -12.613 1.00 95.19 312 VAL A O 1
ATOM 2414 N N . LEU A 1 313 ? -11.944 -14.487 -11.073 1.00 95.81 313 LEU A N 1
ATOM 2415 C CA . LEU A 1 313 ? -10.946 -14.034 -10.105 1.00 95.81 313 LEU A CA 1
ATOM 2416 C C . LEU A 1 313 ? -10.027 -15.179 -9.670 1.00 95.81 313 LEU A C 1
ATOM 2418 O O . LEU A 1 313 ? -8.816 -14.977 -9.582 1.00 95.81 313 LEU A O 1
ATOM 2422 N N . ASP A 1 314 ? -10.565 -16.372 -9.425 1.00 95.81 314 ASP A N 1
ATOM 2423 C CA . ASP A 1 314 ? -9.772 -17.536 -9.020 1.00 95.81 314 ASP A CA 1
ATOM 2424 C C . ASP A 1 314 ? -8.853 -18.029 -10.145 1.00 95.81 314 ASP A C 1
ATOM 2426 O O . ASP A 1 314 ? -7.674 -18.326 -9.908 1.00 95.81 314 ASP A O 1
ATOM 2430 N N . ALA A 1 315 ? -9.341 -18.047 -11.388 1.00 95.94 315 ALA A N 1
ATOM 2431 C CA . ALA A 1 315 ? -8.537 -18.391 -12.555 1.00 95.94 315 ALA A CA 1
ATOM 2432 C C . ALA A 1 315 ? -7.414 -17.365 -12.797 1.00 95.94 315 ALA A C 1
ATOM 2434 O O . ALA A 1 315 ? -6.251 -17.743 -12.972 1.00 95.94 315 ALA A O 1
ATOM 2435 N N . ALA A 1 316 ? -7.726 -16.068 -12.726 1.00 96.69 316 ALA A N 1
ATOM 2436 C CA . ALA A 1 316 ? -6.747 -14.994 -12.852 1.00 96.69 316 ALA A CA 1
ATOM 2437 C C . ALA A 1 316 ? -5.693 -15.043 -11.730 1.00 96.69 316 ALA A C 1
ATOM 2439 O O . ALA A 1 316 ? -4.497 -14.935 -12.007 1.00 96.69 316 ALA A O 1
ATOM 2440 N N . LYS A 1 317 ? -6.098 -15.293 -10.474 1.00 96.88 317 LYS A N 1
ATOM 2441 C CA . LYS A 1 317 ? -5.166 -15.467 -9.340 1.00 96.88 317 LYS A CA 1
ATOM 2442 C C . LYS A 1 317 ? -4.256 -16.666 -9.547 1.00 96.88 317 LYS A C 1
ATOM 2444 O O . LYS A 1 317 ? -3.053 -16.553 -9.329 1.00 96.88 317 LYS A O 1
ATOM 2449 N N . SER A 1 318 ? -4.808 -17.784 -10.012 1.00 96.50 318 SER A N 1
ATOM 2450 C CA . SER A 1 318 ? -4.032 -18.987 -10.317 1.00 96.50 318 SER A CA 1
ATOM 2451 C C . SER A 1 318 ? -2.991 -18.719 -11.405 1.00 96.50 318 SER A C 1
ATOM 2453 O O . SER A 1 318 ? -1.848 -19.158 -11.293 1.00 96.50 318 SER A O 1
ATOM 2455 N N . ARG A 1 319 ? -3.355 -17.961 -12.446 1.00 96.75 319 ARG A N 1
ATOM 2456 C CA . ARG A 1 319 ? -2.437 -17.548 -13.515 1.00 96.75 319 ARG A CA 1
ATOM 2457 C C . ARG A 1 319 ? -1.328 -16.628 -12.994 1.00 96.75 319 ARG A C 1
ATOM 2459 O O . ARG A 1 319 ? -0.159 -16.881 -13.276 1.00 96.75 319 ARG A O 1
ATOM 2466 N N . TRP A 1 320 ? -1.678 -15.618 -12.197 1.00 97.25 320 TRP A N 1
ATOM 2467 C CA . TRP A 1 320 ? -0.719 -14.714 -11.552 1.00 97.25 320 TRP A CA 1
ATOM 2468 C C . TRP A 1 320 ? 0.275 -15.468 -10.657 1.00 97.25 320 TRP A C 1
ATOM 2470 O O . TRP A 1 320 ? 1.484 -15.286 -10.769 1.00 97.25 320 TRP A O 1
ATOM 2480 N N . GLN A 1 321 ? -0.222 -16.373 -9.810 1.00 96.50 321 GLN A N 1
ATOM 2481 C CA . GLN A 1 321 ? 0.610 -17.186 -8.920 1.00 96.50 321 GLN A CA 1
ATOM 2482 C C . GLN A 1 321 ? 1.544 -18.123 -9.688 1.00 96.50 321 GLN A C 1
ATOM 2484 O O . GLN A 1 321 ? 2.713 -18.229 -9.328 1.00 96.50 321 GLN A O 1
ATOM 2489 N N . LYS A 1 322 ? 1.059 -18.774 -10.755 1.00 96.62 322 LYS A N 1
ATOM 2490 C CA . LYS A 1 322 ? 1.898 -19.611 -11.629 1.00 96.62 322 LYS A CA 1
ATOM 2491 C C . LYS A 1 322 ? 3.022 -18.806 -12.273 1.00 96.62 322 LYS A C 1
ATOM 2493 O O . LYS A 1 322 ? 4.148 -19.287 -12.322 1.00 96.62 322 LYS A O 1
ATOM 2498 N N . TRP A 1 323 ? 2.729 -17.591 -12.732 1.00 96.38 323 TRP A N 1
ATOM 2499 C CA . TRP A 1 323 ? 3.749 -16.713 -13.295 1.00 96.38 323 TRP A CA 1
ATOM 2500 C C . TRP A 1 323 ? 4.788 -16.304 -12.250 1.00 96.38 323 TRP A C 1
ATOM 2502 O O . TRP A 1 323 ? 5.972 -16.494 -12.489 1.00 96.38 323 TRP A O 1
ATOM 2512 N N . LEU A 1 324 ? 4.380 -15.855 -11.060 1.00 96.50 324 LEU A N 1
ATOM 2513 C CA . LEU A 1 324 ? 5.326 -15.541 -9.980 1.00 96.50 324 LEU A CA 1
ATOM 2514 C C . LEU A 1 324 ? 6.186 -16.751 -9.576 1.00 96.50 324 LEU A C 1
ATOM 2516 O O . LEU A 1 324 ? 7.387 -16.610 -9.371 1.00 96.50 324 LEU A O 1
ATOM 2520 N N . ALA A 1 325 ? 5.589 -17.945 -9.505 1.00 96.00 325 ALA A N 1
ATOM 2521 C CA . ALA A 1 325 ? 6.287 -19.190 -9.184 1.00 96.00 325 ALA A CA 1
ATOM 2522 C C . ALA A 1 325 ? 7.260 -19.651 -10.284 1.00 96.00 325 ALA A C 1
ATOM 2524 O O . ALA A 1 325 ? 8.116 -20.487 -10.013 1.00 96.00 325 ALA A O 1
ATOM 2525 N N . SER A 1 326 ? 7.145 -19.112 -11.503 1.00 95.25 326 SER A N 1
ATOM 2526 C CA . SER A 1 326 ? 8.114 -19.350 -12.580 1.00 95.25 326 SER A CA 1
ATOM 2527 C C . SER A 1 326 ? 9.407 -18.536 -12.432 1.00 95.25 326 SER A C 1
ATOM 2529 O O . SER A 1 326 ? 10.307 -18.702 -13.248 1.00 95.25 326 SER A O 1
ATOM 2531 N N . GLU A 1 327 ? 9.497 -17.682 -11.401 1.00 93.25 327 GLU A N 1
ATOM 2532 C CA . GLU A 1 327 ? 10.612 -16.758 -11.153 1.00 93.25 327 GLU A CA 1
ATOM 2533 C C . GLU A 1 327 ? 10.936 -15.900 -12.387 1.00 93.25 327 GLU A C 1
ATOM 2535 O O . GLU A 1 327 ? 12.021 -16.021 -12.963 1.00 93.25 327 GLU A O 1
ATOM 2540 N N . PRO A 1 328 ? 9.999 -15.037 -12.826 1.00 90.94 328 PRO A N 1
ATOM 2541 C CA . PRO A 1 328 ? 10.131 -14.304 -14.077 1.00 90.94 328 PRO A CA 1
ATOM 2542 C C . PRO A 1 328 ? 11.385 -13.425 -14.075 1.00 90.94 328 PRO A C 1
ATOM 2544 O O . PRO A 1 328 ? 11.691 -12.727 -13.100 1.00 90.94 328 PRO A O 1
ATOM 2547 N N . ARG A 1 329 ? 12.098 -13.456 -15.202 1.00 89.75 329 ARG A N 1
ATOM 2548 C CA . ARG A 1 329 ? 13.301 -12.664 -15.473 1.00 89.75 329 ARG A CA 1
ATOM 2549 C C . ARG A 1 329 ? 13.148 -11.938 -16.801 1.00 89.75 329 ARG A C 1
ATOM 2551 O O . ARG A 1 329 ? 12.318 -12.337 -17.618 1.00 89.75 329 ARG A O 1
ATOM 2558 N N . SER A 1 330 ? 13.935 -10.886 -17.004 1.00 84.31 330 SER A N 1
ATOM 2559 C CA . SER A 1 330 ? 13.938 -10.162 -18.275 1.00 84.31 330 SER A CA 1
ATOM 2560 C C . SER A 1 330 ? 14.241 -11.067 -19.471 1.00 84.31 330 SER A C 1
ATOM 2562 O O . SER A 1 330 ? 15.077 -11.968 -19.383 1.00 84.31 330 SER A O 1
ATOM 2564 N N . THR A 1 331 ? 13.595 -10.777 -20.598 1.00 78.19 331 THR A N 1
ATOM 2565 C CA . THR A 1 331 ? 13.967 -11.267 -21.931 1.00 78.19 331 THR A CA 1
ATOM 2566 C C . THR A 1 331 ? 15.293 -10.650 -22.398 1.00 78.19 331 THR A C 1
ATOM 2568 O O . THR A 1 331 ? 15.858 -9.790 -21.719 1.00 78.19 331 THR A O 1
ATOM 2571 N N . GLU A 1 332 ? 15.781 -11.060 -23.575 1.00 71.69 332 GLU A N 1
ATOM 2572 C CA . GLU A 1 332 ? 16.963 -10.457 -24.221 1.00 71.69 332 GLU A CA 1
ATOM 2573 C C . GLU A 1 332 ? 16.803 -8.941 -24.461 1.00 71.69 332 GLU A C 1
ATOM 2575 O O . GLU A 1 332 ? 17.790 -8.214 -24.433 1.00 71.69 332 GLU A O 1
ATOM 2580 N N . ASP A 1 333 ? 15.563 -8.455 -24.592 1.00 79.56 333 ASP A N 1
ATOM 2581 C CA . ASP A 1 333 ? 15.225 -7.034 -24.770 1.00 79.56 333 ASP A CA 1
ATOM 2582 C C . ASP A 1 333 ? 15.039 -6.273 -23.440 1.00 79.56 333 ASP A C 1
ATOM 2584 O O . ASP A 1 333 ? 14.456 -5.188 -23.419 1.00 79.56 333 ASP A O 1
ATOM 2588 N N . SER A 1 334 ? 15.471 -6.843 -22.310 1.00 86.38 334 SER A N 1
ATOM 2589 C CA . SER A 1 334 ? 15.333 -6.243 -20.972 1.00 86.38 334 SER A CA 1
ATOM 2590 C C . SER A 1 334 ? 13.880 -5.976 -20.551 1.00 86.38 334 SER A C 1
ATOM 2592 O O . SER A 1 334 ? 13.590 -5.028 -19.816 1.00 86.38 334 SER A O 1
ATOM 2594 N N . GLN A 1 335 ? 12.960 -6.843 -20.992 1.00 89.81 335 GLN A N 1
ATOM 2595 C CA . GLN A 1 335 ? 11.531 -6.756 -20.683 1.00 89.81 335 GLN A CA 1
ATOM 2596 C C . GLN A 1 335 ? 11.079 -7.888 -19.770 1.00 89.81 335 GLN A C 1
ATOM 2598 O O . GLN A 1 335 ? 11.459 -9.039 -19.962 1.00 89.81 335 GLN A O 1
ATOM 2603 N N . LEU A 1 336 ? 10.200 -7.590 -18.820 1.00 92.25 336 LEU A N 1
ATOM 2604 C CA . LEU A 1 336 ? 9.541 -8.583 -17.981 1.00 92.25 336 LEU A CA 1
ATOM 2605 C C . LEU A 1 336 ? 8.035 -8.543 -18.252 1.00 92.25 336 LEU A C 1
ATOM 2607 O O . LEU A 1 336 ? 7.388 -7.520 -18.036 1.00 92.25 336 LEU A O 1
ATOM 2611 N N . LEU A 1 337 ? 7.493 -9.660 -18.748 1.00 93.19 337 LEU A N 1
ATOM 2612 C CA . LEU A 1 337 ? 6.151 -9.722 -19.327 1.00 93.19 337 LEU A CA 1
ATOM 2613 C C . LEU A 1 337 ? 5.275 -10.805 -18.687 1.00 93.19 337 LEU A C 1
ATOM 2615 O O . LEU A 1 337 ? 5.714 -11.924 -18.406 1.00 93.19 337 LEU A O 1
ATOM 2619 N N . LEU A 1 338 ? 3.995 -10.477 -18.541 1.00 93.19 338 LEU A N 1
ATOM 2620 C CA . LEU A 1 338 ? 2.897 -11.384 -18.262 1.00 93.19 338 LEU A CA 1
ATOM 2621 C C . LEU A 1 338 ? 1.716 -11.053 -19.173 1.00 93.19 338 LEU A C 1
ATOM 2623 O O . LEU A 1 338 ? 1.067 -10.022 -19.005 1.00 93.19 338 LEU A O 1
ATOM 2627 N N . GLY A 1 339 ? 1.344 -12.015 -20.016 1.00 89.94 339 GLY A N 1
ATOM 2628 C CA . GLY A 1 339 ? 0.138 -11.934 -20.839 1.00 89.94 339 GLY A CA 1
ATOM 2629 C C . GLY A 1 339 ? 0.249 -11.020 -22.051 1.00 89.94 339 GLY A C 1
ATOM 2630 O O . GLY A 1 339 ? 1.342 -10.560 -22.378 1.00 89.94 339 GLY A O 1
ATOM 2631 N N . PRO A 1 340 ? -0.882 -10.809 -22.742 1.00 89.75 340 PRO A N 1
ATOM 2632 C CA . PRO A 1 340 ? -0.925 -9.953 -23.913 1.00 89.75 340 PRO A CA 1
ATOM 2633 C C . PRO A 1 340 ? -0.703 -8.490 -23.520 1.00 89.75 340 PRO A C 1
ATOM 2635 O O . PRO A 1 340 ? -0.843 -8.099 -22.355 1.00 89.75 340 PRO A O 1
ATOM 2638 N N . LYS A 1 341 ? -0.381 -7.659 -24.513 1.00 89.00 341 LYS A N 1
ATOM 2639 C CA . LYS A 1 341 ? -0.221 -6.225 -24.285 1.00 89.00 341 LYS A CA 1
ATOM 2640 C C . LYS A 1 341 ? -1.544 -5.620 -23.799 1.00 89.00 341 LYS A C 1
ATOM 2642 O O . LYS A 1 341 ? -2.582 -5.913 -24.397 1.00 89.00 341 LYS A O 1
ATOM 2647 N N . PRO A 1 342 ? -1.539 -4.756 -22.767 1.00 89.50 342 PRO A N 1
ATOM 2648 C CA . PRO A 1 342 ? -2.752 -4.146 -22.222 1.00 89.50 342 PRO A CA 1
ATOM 2649 C C . PRO A 1 342 ? -3.722 -3.552 -23.256 1.00 89.50 342 PRO A C 1
ATOM 2651 O O . PRO A 1 342 ? -4.929 -3.655 -23.092 1.00 89.50 342 PRO A O 1
ATOM 2654 N N . GLU A 1 343 ? -3.213 -2.923 -24.315 1.00 88.12 343 GLU A N 1
ATOM 2655 C CA . GLU A 1 343 ? -4.011 -2.307 -25.386 1.00 88.12 343 GLU A CA 1
ATOM 2656 C C . GLU A 1 343 ? -4.696 -3.298 -26.334 1.00 88.12 343 GLU A C 1
ATOM 2658 O O . GLU A 1 343 ? -5.518 -2.875 -27.13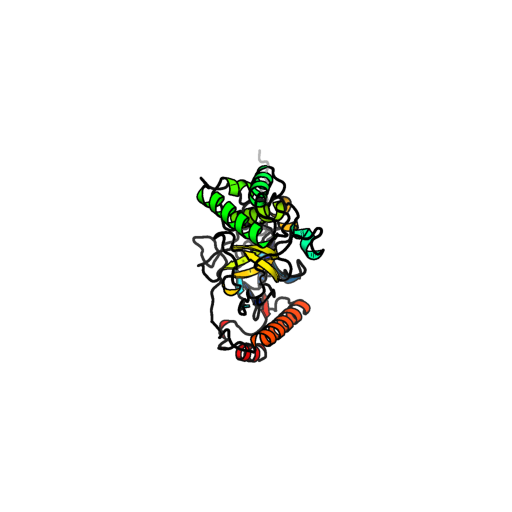5 1.00 88.12 343 GLU A O 1
ATOM 2663 N N . THR A 1 344 ? -4.363 -4.587 -26.258 1.00 89.81 344 THR A N 1
ATOM 2664 C CA . THR A 1 344 ? -4.978 -5.640 -27.086 1.00 89.81 344 THR A CA 1
ATOM 2665 C C . THR A 1 344 ? -6.146 -6.343 -26.394 1.00 89.81 344 THR A C 1
ATOM 2667 O O . THR A 1 344 ? -6.767 -7.209 -26.998 1.00 89.81 344 THR A O 1
ATOM 2670 N N . ILE A 1 345 ? -6.429 -5.993 -25.131 1.00 91.38 345 ILE A N 1
ATOM 2671 C CA . ILE A 1 345 ? -7.524 -6.578 -24.353 1.00 91.38 345 ILE A CA 1
ATOM 2672 C C . ILE A 1 345 ? -8.809 -5.784 -24.603 1.00 91.38 345 ILE A C 1
ATOM 2674 O O . ILE A 1 345 ? -8.977 -4.656 -24.121 1.00 91.38 345 ILE A O 1
ATOM 2678 N N . ASP A 1 346 ? -9.761 -6.405 -25.291 1.00 91.88 346 ASP A N 1
ATOM 2679 C CA . ASP A 1 346 ? -11.036 -5.808 -25.703 1.00 91.88 346 ASP A CA 1
ATOM 2680 C C . ASP A 1 346 ? -12.251 -6.398 -24.986 1.00 91.88 346 ASP A C 1
ATOM 2682 O O . ASP A 1 346 ? -13.346 -5.840 -25.083 1.00 91.88 346 ASP A O 1
ATOM 2686 N N . ALA A 1 347 ? -12.016 -7.391 -24.125 1.00 92.50 347 ALA A N 1
ATOM 2687 C CA . ALA A 1 347 ? -13.029 -8.033 -23.311 1.00 92.50 347 ALA A CA 1
ATOM 2688 C C . ALA A 1 347 ? -14.002 -7.055 -22.649 1.00 92.50 347 ALA A C 1
ATOM 2690 O O . ALA A 1 347 ? -13.593 -6.105 -21.978 1.00 92.50 347 ALA A O 1
ATOM 2691 N N . THR A 1 348 ? -15.293 -7.326 -22.790 1.00 91.81 348 THR A N 1
ATOM 2692 C CA . THR A 1 348 ? -16.415 -6.550 -22.243 1.00 91.81 348 THR A CA 1
ATOM 2693 C C . THR A 1 348 ? -17.067 -7.217 -21.033 1.00 91.81 348 THR A C 1
ATOM 2695 O O . THR A 1 348 ? -17.874 -6.595 -20.338 1.00 91.81 348 THR A O 1
ATOM 2698 N N . SER A 1 349 ? -16.675 -8.457 -20.739 1.00 92.31 349 SER A N 1
ATOM 2699 C CA . SER A 1 349 ? -17.111 -9.229 -19.578 1.00 92.31 349 SER A CA 1
ATOM 2700 C C . SER A 1 349 ? -15.926 -9.911 -18.878 1.00 92.31 349 SER A C 1
ATOM 2702 O O . SER A 1 349 ? -14.886 -10.144 -19.504 1.00 92.31 349 SER A O 1
ATOM 2704 N N . PRO A 1 350 ? -16.069 -10.289 -17.594 1.00 91.19 350 PRO A N 1
ATOM 2705 C CA . PRO A 1 350 ? -15.079 -11.100 -16.887 1.00 91.19 350 PRO A CA 1
ATOM 2706 C C . PRO A 1 350 ? -14.745 -12.418 -17.608 1.00 91.19 350 PRO A C 1
ATOM 2708 O O . PRO A 1 350 ? -13.589 -12.836 -17.618 1.00 91.19 350 PRO A O 1
ATOM 2711 N N . SER A 1 351 ? -15.737 -13.066 -18.225 1.00 88.12 351 SER A N 1
ATOM 2712 C CA . SER A 1 351 ? -15.543 -14.347 -18.923 1.00 88.12 351 SER A CA 1
ATOM 2713 C C . SER A 1 351 ? -14.743 -14.180 -20.215 1.00 88.12 351 SER A C 1
ATOM 2715 O O . SER A 1 351 ? -13.762 -14.888 -20.425 1.00 88.12 351 SER A O 1
ATOM 2717 N N . GLU A 1 352 ? -15.106 -13.188 -21.033 1.00 93.44 352 GLU A N 1
ATOM 2718 C CA . GLU A 1 352 ? -14.373 -12.833 -22.257 1.00 93.44 352 GLU A CA 1
ATOM 2719 C C . GLU A 1 352 ? -12.921 -12.446 -21.942 1.00 93.44 352 GLU A C 1
ATOM 2721 O O . GLU A 1 352 ? -12.001 -12.843 -22.653 1.00 93.44 352 GLU A O 1
ATOM 2726 N N . LEU A 1 353 ? -12.691 -11.761 -20.813 1.00 93.31 353 LEU A N 1
ATOM 2727 C CA . LEU A 1 353 ? -11.340 -11.436 -20.355 1.00 93.31 353 LEU A CA 1
ATOM 2728 C C . LEU A 1 353 ? -10.513 -12.705 -20.137 1.00 93.31 353 LEU A C 1
ATOM 2730 O O . LEU A 1 353 ? -9.353 -12.755 -20.534 1.00 93.31 353 LEU A O 1
ATOM 2734 N N . MET A 1 354 ? -11.083 -13.748 -19.534 1.00 91.56 354 MET A N 1
ATOM 2735 C CA . MET A 1 354 ? -10.352 -15.002 -19.343 1.00 91.56 354 MET A CA 1
ATOM 2736 C C . MET A 1 354 ? -10.058 -15.728 -20.657 1.00 91.56 354 MET A C 1
ATOM 2738 O O . MET A 1 354 ? -8.988 -16.327 -20.779 1.00 91.56 354 MET A O 1
ATOM 2742 N N . GLU A 1 355 ? -10.954 -15.658 -21.642 1.00 90.25 355 GLU A N 1
ATOM 2743 C CA . GLU A 1 355 ? -10.686 -16.186 -22.984 1.00 90.25 355 GLU A CA 1
ATOM 2744 C C . GLU A 1 355 ? -9.515 -15.451 -23.645 1.00 90.25 355 GLU A C 1
ATOM 2746 O O . GLU A 1 355 ? -8.607 -16.089 -24.168 1.00 90.25 355 GLU A O 1
ATOM 2751 N N . GLU A 1 356 ? -9.479 -14.120 -23.573 1.00 91.75 356 GLU A N 1
ATOM 2752 C CA . GLU A 1 356 ? -8.380 -13.324 -24.134 1.00 91.75 356 GLU A CA 1
ATOM 2753 C C . GLU A 1 356 ? -7.045 -13.553 -23.414 1.00 91.75 356 GLU A C 1
ATOM 2755 O O . GLU A 1 356 ? -6.000 -13.581 -24.055 1.00 91.75 356 GLU A O 1
ATOM 2760 N N . LEU A 1 357 ? -7.057 -13.769 -22.094 1.00 88.88 357 LEU A N 1
ATOM 2761 C CA . LEU A 1 357 ? -5.843 -14.032 -21.309 1.00 88.88 357 LEU A CA 1
ATOM 2762 C C . LEU A 1 357 ? -5.245 -15.433 -21.522 1.00 88.88 357 LEU A C 1
ATOM 2764 O O . LEU A 1 357 ? -4.147 -15.700 -21.014 1.00 88.88 357 LEU A O 1
ATOM 2768 N N . THR A 1 358 ? -5.984 -16.333 -22.178 1.00 78.81 358 THR A N 1
ATOM 2769 C CA . THR A 1 358 ? -5.593 -17.734 -22.423 1.00 78.81 358 THR A CA 1
ATOM 2770 C C . THR A 1 358 ? -5.284 -18.049 -23.886 1.00 78.81 358 THR A C 1
ATOM 2772 O O . THR A 1 358 ? -4.778 -19.140 -24.156 1.00 78.81 358 THR A O 1
ATOM 2775 N N . ARG A 1 359 ? -5.551 -17.113 -24.802 1.00 74.81 359 ARG A N 1
ATOM 2776 C CA . ARG A 1 359 ? -5.025 -17.120 -26.175 1.00 74.81 359 ARG A CA 1
ATOM 2777 C C . ARG A 1 359 ? -3.547 -16.746 -26.171 1.00 74.81 359 ARG A C 1
ATOM 2779 O O . ARG A 1 359 ? -2.825 -17.324 -27.011 1.00 74.81 359 ARG A O 1
#

Radius of gyration: 23.13 Å; chains: 1; bounding box: 90×46×54 Å

=== Feature glossary ===
Feature key, reading from the visual/contextual features back to the raw sequence:

Rendered structure images. Structure images are PyMOL renders from six orthogonal camera directions. Cartoon representation draws helices as coils and strands as arrows; sticks shows the backbone as bonds; surface shows the solvent-excluded envelope. Rainbow coloring maps sequence position to hue (blue→red, N→C); chain coloring assigns a distinct color per polypeptide.

Contact-map, Ramachandran, and PAE plots. Three diagnostic plots accompany the record. The Cα contact map visualizes the tertiary structure as a 2D adjacency matrix (8 Å cutoff, sequence-local contacts suppressed). The Ramachandran plot shows the distribution of backbone (φ, ψ) torsions, with points in the α and β basins reflecting secondary structure content. The PAE plot shows AlphaFold's inter-residue confidence as a color matrix.

InterPro / GO / CATH / organism. The annotation block draws on four external resources. InterPro: which protein families and domains the sequence belongs to. GO: standardized terms for what the protein does, what process it participates in, and where in the cell it acts. CATH: which structural fold it has in the CATH hierarchy. Organism: the species of origin.

Nearest PDB structures. Structural nearest neighbors (via Foldseek easy-search vs the PDB). Reported per hit: target PDB id, E-value, and alignment TM-score. A TM-score above ~0.5 is the conventional threshold for 'same fold'.

Predicted aligned error. Predicted aligned error is AlphaFold's pairwise confidence. Unlike pLDDT (per-residue), PAE is per-residue-pair and captures whether two parts of the structure are correctly placed relative to each other. Units are ångströms of expected positional error.

Solvent-accessible surface area. SASA measures how much of the protein is reachable by solvent. It is computed by rolling a water-sized probe over the atomic surface and summing the exposed area (Å²). Per-residue SASA distinguishes core (buried, low SASA) from surface (exposed, high SASA) residues; total SASA is a whole-molecule size measure.

B-factor. Crystallographic B-factors measure how much each atom's electron density is smeared out, in Å². They rise in mobile loops and surface residues and fall in the buried interior. In AlphaFold models this column is repurposed to hold pLDDT instead.

pLDDT. For AlphaFold models, the B-factor field carries pLDDT — the model's own estimate of local accuracy on a 0–100 scale. Regions with pLDDT<50 should be treated as essentially unmodeled; they often correspond to intrinsically disordered segments.

Backbone torsions (φ/ψ). φ (phi) and ψ (psi) are the two rotatable backbone dihedrals per residue: φ is the C(i-1)–N–Cα–C torsion, ψ is the N–Cα–C–N(i+1) torsion, both in degrees on (−180°, 180°]. α-helical residues cluster near (−60°, −45°); β-strand residues near (−120°, +130°). A Ramachandran plot is simply a scatter of (φ, ψ) for every residue.

Radius of gyration, Cα contacts, bounding box. Radius of gyration (Rg) is the root-mean-square distance of Cα atoms from their centroid — a single number for overall size and compactness. A globular domain of N residues has Rg ≈ 2.2·N^0.38 Å; an extended or disordered chain has a much larger Rg. The Cα contact count is the number of residue pairs whose Cα atoms are within 8 Å and are more than four positions apart in sequence — a standard proxy for tertiary packing density. The bounding box is the smallest axis-aligned box enclosing all Cα atoms.

Secondary structure (3-state, P-SEA). Three-state secondary structure (P-SEA) collapses the eight DSSP classes into helix (a), strand (b), and coil (c). P-SEA assigns these from Cα geometry alone — distances and angles — without requiring backbone oxygens, so it works on any Cα trace.

Secondary structure (8-state, DSSP). Secondary structure is the local, repeating backbone conformation. DSSP classifies it into eight states by reading the hydrogen-bond network: three helix types (H, G, I), two β types (E, B), two non-regular types (T, S), and unstructured coil (-).

Foldseek 3Di. The Foldseek 3Di string encodes local tertiary geometry as a 20-letter alphabet — one character per residue — derived from the relative positions of nearby Cα atoms. Unlike the amino-acid sequence, 3Di is a direct function of the 3D structure, so two proteins with the same fold have similar 3Di strings even at low sequence identity.

mmCIF coordinates. Structure coordinates are given as an mmCIF _atom_site loop: one row per atom with element, residue name, chain id, sequence number, and x/y/z position in Å. Only the four main-chain atoms per residue are included here; side chains are omitted to keep the record compact.

Sequence. This is the polypeptide sequence — one letter per residue, N-terminus first. Length ranges from a few dozen residues for small domains to over a thousand for large multi-domain proteins.